Protein AF-A0A7C5GUD4-F1 (afdb_monomer_lite)

Structure (mmCIF, N/CA/C/O backbone):
data_AF-A0A7C5GUD4-F1
#
_entry.id   AF-A0A7C5GUD4-F1
#
loop_
_atom_site.group_PDB
_atom_site.id
_atom_site.type_symbol
_atom_site.label_atom_id
_atom_site.label_alt_id
_atom_site.label_comp_id
_atom_site.label_asym_id
_atom_site.label_entity_id
_atom_site.label_seq_id
_atom_site.pdbx_PDB_ins_code
_atom_site.Cartn_x
_atom_site.Cartn_y
_atom_site.Cartn_z
_atom_site.occupancy
_atom_site.B_iso_or_equiv
_atom_site.auth_seq_id
_atom_site.auth_comp_id
_atom_site.auth_asym_id
_atom_site.auth_atom_id
_atom_site.pdbx_PDB_model_num
ATOM 1 N N . MET A 1 1 ? -8.466 10.426 -4.274 1.00 48.75 1 MET A N 1
ATOM 2 C CA . MET A 1 1 ? -8.714 10.758 -2.852 1.00 48.75 1 MET A CA 1
ATOM 3 C C . MET A 1 1 ? -8.090 9.672 -2.003 1.00 48.75 1 MET A C 1
ATOM 5 O O . MET A 1 1 ? -8.234 8.513 -2.376 1.00 48.75 1 MET A O 1
ATOM 9 N N . LYS A 1 2 ? -7.387 10.026 -0.922 1.00 65.50 2 LYS A N 1
ATOM 10 C CA . LYS A 1 2 ? -6.928 9.035 0.062 1.00 65.50 2 LYS A CA 1
ATOM 11 C C . LYS A 1 2 ? -8.146 8.562 0.858 1.00 65.50 2 LYS A C 1
ATOM 13 O O . LYS A 1 2 ? -8.968 9.391 1.240 1.00 65.50 2 LYS A O 1
ATOM 18 N N . LYS A 1 3 ? -8.276 7.258 1.068 1.00 82.69 3 LYS A N 1
ATOM 19 C CA . LYS A 1 3 ? -9.312 6.671 1.921 1.00 82.69 3 LYS A CA 1
ATOM 20 C C . LYS A 1 3 ? -8.624 5.881 3.021 1.00 82.69 3 LYS A C 1
ATOM 22 O O . LYS A 1 3 ? -7.665 5.171 2.743 1.00 82.69 3 LYS A O 1
ATOM 27 N N . LEU A 1 4 ? -9.106 6.028 4.246 1.00 89.12 4 LEU A N 1
ATOM 28 C CA . LEU A 1 4 ? -8.737 5.173 5.368 1.00 89.12 4 LEU A CA 1
ATOM 29 C C . LEU A 1 4 ? -9.880 4.195 5.611 1.00 89.12 4 LEU A C 1
ATOM 31 O O . LEU A 1 4 ? -11.028 4.616 5.722 1.00 89.12 4 LEU A O 1
ATOM 35 N N . TRP A 1 5 ? -9.590 2.907 5.734 1.00 91.62 5 TRP A N 1
ATOM 36 C CA . TRP A 1 5 ? -10.605 1.919 6.087 1.00 91.62 5 TRP A CA 1
ATOM 37 C C . TRP A 1 5 ? -10.619 1.653 7.585 1.00 91.62 5 TRP A C 1
ATOM 39 O O . TRP A 1 5 ? -9.600 1.340 8.192 1.00 91.62 5 TRP A O 1
ATOM 49 N N . MET A 1 6 ? -11.796 1.755 8.186 1.00 90.00 6 MET A N 1
ATOM 50 C CA . MET A 1 6 ? -12.013 1.393 9.577 1.00 90.00 6 MET A CA 1
ATOM 51 C C . MET A 1 6 ? -12.608 -0.001 9.624 1.00 90.00 6 MET A C 1
ATOM 53 O O . MET A 1 6 ? -13.710 -0.219 9.121 1.00 90.00 6 MET A O 1
ATOM 57 N N . PHE A 1 7 ? -11.889 -0.925 10.247 1.00 91.25 7 PHE A N 1
ATOM 58 C CA . PHE A 1 7 ? -12.386 -2.252 10.572 1.00 91.25 7 PHE A CA 1
ATOM 59 C C . PHE A 1 7 ? -12.761 -2.258 12.045 1.00 91.25 7 PHE A C 1
ATOM 61 O O . PHE A 1 7 ? -11.927 -1.993 12.905 1.00 91.25 7 PHE A O 1
ATOM 68 N N . ILE A 1 8 ? -14.025 -2.527 12.336 1.00 88.44 8 ILE A N 1
ATOM 69 C CA . ILE A 1 8 ? -14.582 -2.547 13.685 1.00 88.44 8 ILE A CA 1
ATOM 70 C C . ILE A 1 8 ? -14.952 -3.976 14.013 1.00 88.44 8 ILE A C 1
ATOM 72 O O . ILE A 1 8 ? -15.745 -4.559 13.288 1.00 88.44 8 ILE A O 1
ATOM 76 N N . GLY A 1 9 ? -14.442 -4.515 15.113 1.00 88.81 9 GLY A N 1
ATOM 77 C CA . GLY A 1 9 ? -14.819 -5.837 15.602 1.00 88.81 9 GLY A CA 1
ATOM 78 C C . GLY A 1 9 ? -14.585 -5.962 17.099 1.00 88.81 9 GLY A C 1
ATOM 79 O O . GLY A 1 9 ? -13.940 -5.108 17.702 1.00 88.81 9 GLY A O 1
ATOM 80 N N . ASP A 1 10 ? -15.115 -7.013 17.709 1.00 88.88 10 ASP A N 1
ATOM 81 C CA . ASP A 1 10 ? -14.813 -7.351 19.101 1.00 88.88 10 ASP A CA 1
ATOM 82 C C . ASP A 1 10 ? -13.444 -8.048 19.239 1.00 88.88 10 ASP A C 1
ATOM 84 O O . ASP A 1 10 ? -12.741 -8.342 18.263 1.00 88.88 10 ASP A O 1
ATOM 88 N N . LYS A 1 11 ? -13.043 -8.358 20.473 1.00 88.62 11 LYS A N 1
ATOM 89 C CA . LYS A 1 11 ? -11.811 -9.109 20.737 1.00 88.62 11 LYS A CA 1
ATOM 90 C C . LYS A 1 11 ? -11.755 -10.494 20.075 1.00 88.62 11 LYS A C 1
ATOM 92 O O . LYS A 1 11 ? -10.655 -10.986 19.816 1.00 88.62 11 LYS A O 1
ATOM 97 N N . GLN A 1 12 ? -12.889 -11.155 19.825 1.00 88.19 12 GLN A N 1
ATOM 98 C CA . GLN A 1 12 ? -12.894 -12.459 19.155 1.00 88.19 12 GLN A CA 1
ATOM 99 C C . GLN A 1 12 ? -12.615 -12.327 17.662 1.00 88.19 12 GLN A C 1
ATOM 101 O O . GLN A 1 12 ? -11.861 -13.138 17.126 1.00 88.19 12 GLN A O 1
ATOM 106 N N . PHE A 1 13 ? -13.181 -11.312 17.012 1.00 88.81 13 PHE A N 1
ATOM 107 C CA . PHE A 1 13 ? -12.933 -11.005 15.610 1.00 88.81 13 PHE A CA 1
ATOM 108 C C . PHE A 1 13 ? -11.436 -10.813 15.345 1.00 88.81 13 PHE A C 1
ATOM 110 O O . PHE A 1 13 ? -10.898 -11.380 14.401 1.00 88.81 13 PHE A O 1
ATOM 117 N N . TRP A 1 14 ? -10.747 -10.091 16.231 1.00 91.38 14 TRP A N 1
ATOM 118 C CA . TRP A 1 14 ? -9.317 -9.790 16.114 1.00 91.38 14 TRP A CA 1
ATOM 119 C C . TRP A 1 14 ? -8.379 -10.882 16.650 1.00 91.38 14 TRP A C 1
ATOM 121 O O . TRP A 1 14 ? -7.169 -10.663 16.771 1.00 91.38 14 TRP A O 1
ATOM 131 N N . ARG A 1 15 ? -8.902 -12.059 17.014 1.00 90.88 15 ARG A N 1
ATOM 132 C CA . ARG A 1 15 ? -8.082 -13.154 17.542 1.00 90.88 15 ARG A CA 1
ATOM 133 C C . ARG A 1 15 ? -7.098 -13.645 16.475 1.00 90.88 15 ARG A C 1
ATOM 135 O O . ARG A 1 15 ? -7.501 -14.001 15.375 1.00 90.88 15 ARG A O 1
ATOM 142 N N . GLY A 1 16 ? -5.820 -13.739 16.843 1.00 88.94 16 GLY A N 1
ATOM 143 C CA . GLY A 1 16 ? -4.753 -14.200 15.947 1.00 88.94 16 GLY A CA 1
ATOM 144 C C . GLY A 1 16 ? -4.155 -13.102 15.064 1.00 88.94 16 GLY A C 1
ATOM 145 O O . GLY A 1 16 ? -3.301 -13.403 14.237 1.00 88.94 16 GLY A O 1
ATOM 146 N N . LEU A 1 17 ? -4.569 -11.841 15.236 1.00 91.75 17 LEU A N 1
ATOM 147 C CA . LEU A 1 17 ? -3.884 -10.714 14.612 1.00 91.75 17 LEU A CA 1
ATOM 148 C C . LEU A 1 17 ? -2.485 -10.556 15.217 1.00 91.75 17 LEU A C 1
ATOM 150 O O . LEU A 1 17 ? -2.334 -10.397 16.429 1.00 91.75 17 LEU A O 1
ATOM 154 N N . GLU A 1 18 ? -1.475 -10.554 14.354 1.00 90.88 18 GLU A N 1
ATOM 155 C CA . GLU A 1 18 ? -0.073 -10.371 14.715 1.00 90.88 18 GLU A CA 1
ATOM 156 C C . GLU A 1 18 ? 0.555 -9.293 13.828 1.00 90.88 18 GLU A C 1
ATOM 158 O O . GLU A 1 18 ? 0.218 -9.154 12.651 1.00 90.88 18 GLU A O 1
ATOM 163 N N . LYS A 1 19 ? 1.473 -8.515 14.406 1.00 91.06 19 LYS A N 1
ATOM 164 C CA . LYS A 1 19 ? 2.225 -7.499 13.668 1.00 91.06 19 LYS A CA 1
ATOM 165 C C . LYS A 1 19 ? 3.095 -8.166 12.597 1.00 91.06 19 LYS A C 1
ATOM 167 O O . LYS A 1 19 ? 3.715 -9.194 12.855 1.00 91.06 19 LYS A O 1
ATOM 172 N N . ASP A 1 20 ? 3.152 -7.542 11.423 1.00 89.44 20 ASP A N 1
ATOM 173 C CA . ASP A 1 20 ? 3.931 -7.970 10.260 1.00 89.44 20 ASP A CA 1
ATOM 174 C C . ASP A 1 20 ? 3.567 -9.370 9.726 1.00 89.44 20 ASP A C 1
ATOM 176 O O . ASP A 1 20 ? 4.379 -10.033 9.077 1.00 89.44 20 ASP A O 1
ATOM 180 N N . LYS A 1 21 ? 2.329 -9.824 9.963 1.00 92.12 21 LYS A N 1
ATOM 181 C CA . LYS A 1 21 ? 1.788 -11.071 9.409 1.00 92.12 21 LYS A CA 1
ATOM 182 C C . LYS A 1 21 ? 0.447 -10.847 8.730 1.00 92.12 21 LYS A C 1
ATOM 184 O O . LYS A 1 21 ? -0.358 -10.041 9.181 1.00 92.12 21 LYS A O 1
ATOM 189 N N . TYR A 1 22 ? 0.187 -11.612 7.674 1.00 92.88 22 TYR A N 1
ATOM 190 C CA . TYR A 1 22 ? -1.114 -11.607 7.016 1.00 92.88 22 TYR A CA 1
ATOM 191 C C . TYR A 1 22 ? -2.212 -12.026 7.993 1.00 92.88 22 TYR A C 1
ATOM 193 O O . TYR A 1 22 ? -2.120 -13.058 8.660 1.00 92.88 22 TYR A O 1
ATOM 201 N N . PHE A 1 23 ? -3.264 -11.222 8.048 1.00 95.00 23 PHE A N 1
ATOM 202 C CA . PHE A 1 23 ? -4.457 -11.480 8.826 1.00 95.00 23 PHE A CA 1
ATOM 203 C C . PHE A 1 23 ? -5.654 -11.570 7.885 1.00 95.00 23 PHE A C 1
ATOM 205 O O . PHE A 1 23 ? -6.087 -10.575 7.300 1.00 95.00 23 PHE A O 1
ATOM 212 N N . LYS A 1 24 ? -6.198 -12.777 7.738 1.00 94.38 24 LYS A N 1
ATOM 213 C CA . LYS A 1 24 ? -7.395 -13.016 6.935 1.00 94.38 24 LYS A CA 1
ATOM 214 C C . LYS A 1 24 ? -8.641 -12.720 7.758 1.00 94.38 24 LYS A C 1
ATOM 216 O O . LYS A 1 24 ? -8.865 -13.339 8.797 1.00 94.38 24 LYS A O 1
ATOM 221 N N . ILE A 1 25 ? -9.481 -11.814 7.265 1.00 91.06 25 ILE A N 1
ATOM 222 C CA . ILE A 1 25 ? -10.769 -11.531 7.898 1.00 91.06 25 ILE A CA 1
ATOM 223 C C . ILE A 1 25 ? -11.681 -12.749 7.751 1.00 91.06 25 ILE A C 1
ATOM 225 O O . ILE A 1 25 ? -11.800 -13.316 6.663 1.00 91.06 25 ILE A O 1
ATOM 229 N N . LYS A 1 26 ? -12.355 -13.150 8.834 1.00 88.81 26 LYS A N 1
ATOM 230 C CA . LYS A 1 26 ? -13.299 -14.271 8.788 1.00 88.81 26 LYS A CA 1
ATOM 231 C C . LYS A 1 26 ? -14.363 -14.027 7.697 1.00 88.81 26 LYS A C 1
ATOM 233 O O . LYS A 1 26 ? -14.987 -12.965 7.726 1.00 88.81 26 LYS A O 1
ATOM 238 N N . PRO A 1 27 ? -14.582 -14.977 6.768 1.00 89.50 27 PRO A N 1
ATOM 239 C CA . PRO A 1 27 ? -15.574 -14.816 5.712 1.00 89.50 27 PRO A CA 1
ATOM 240 C C . PRO A 1 27 ? -16.987 -14.574 6.253 1.00 89.50 27 PRO A C 1
ATOM 242 O O . PRO A 1 27 ? -17.346 -15.083 7.319 1.00 89.50 27 PRO A O 1
ATOM 245 N N . SER A 1 28 ? -17.782 -13.800 5.513 1.00 84.94 28 SER A N 1
ATOM 246 C CA . SER A 1 28 ? -19.187 -13.539 5.834 1.00 84.94 28 SER A CA 1
ATOM 247 C C . SER A 1 28 ? -20.037 -13.398 4.571 1.00 84.94 28 SER A C 1
ATOM 249 O O . SER A 1 28 ? -19.599 -12.817 3.575 1.00 84.94 28 SER A O 1
ATOM 251 N N . TRP A 1 29 ? -21.269 -13.904 4.635 1.00 84.50 29 TRP A N 1
ATOM 252 C CA . TRP A 1 29 ? -22.313 -13.712 3.622 1.00 84.50 29 TRP A CA 1
ATOM 253 C C . TRP A 1 29 ? -23.232 -12.522 3.921 1.00 84.50 29 TRP A C 1
ATOM 255 O O . TRP A 1 29 ? -24.233 -12.350 3.235 1.00 84.50 29 TRP A O 1
ATOM 265 N N . ASP A 1 30 ? -22.918 -11.709 4.935 1.00 81.62 30 ASP A N 1
ATOM 266 C CA . ASP A 1 30 ? -23.656 -10.469 5.195 1.00 81.62 30 ASP A CA 1
ATOM 267 C C . ASP A 1 30 ? -23.675 -9.613 3.910 1.00 81.62 30 ASP A C 1
ATOM 269 O O . ASP A 1 30 ? -22.632 -9.265 3.353 1.00 81.62 30 ASP A O 1
ATOM 273 N N . GLU A 1 31 ? -24.866 -9.314 3.396 1.00 71.56 31 GLU A N 1
ATOM 274 C CA . GLU A 1 31 ? -25.030 -8.568 2.146 1.00 71.56 31 GLU A CA 1
ATOM 275 C C . GLU A 1 31 ? -24.451 -7.150 2.260 1.00 71.56 31 GLU A C 1
ATOM 277 O O . GLU A 1 31 ? -23.856 -6.648 1.302 1.00 71.56 31 GLU A O 1
ATOM 282 N N . ASP A 1 32 ? -24.506 -6.541 3.454 1.00 72.81 32 ASP A N 1
ATOM 283 C CA . ASP A 1 32 ? -23.856 -5.256 3.719 1.00 72.81 32 ASP A CA 1
ATOM 284 C C . ASP A 1 32 ? -22.334 -5.384 3.620 1.00 72.81 32 ASP A C 1
ATOM 286 O O . ASP A 1 32 ? -21.655 -4.443 3.206 1.00 72.81 32 ASP A O 1
ATOM 290 N N . TRP A 1 33 ? -21.780 -6.534 4.014 1.00 72.44 33 TRP A N 1
ATOM 291 C CA . TRP A 1 33 ? -20.348 -6.809 3.933 1.00 72.44 33 TRP A CA 1
ATOM 292 C C . TRP A 1 33 ? -19.899 -6.915 2.478 1.00 72.44 33 TRP A C 1
ATOM 294 O O . TRP A 1 33 ? -18.993 -6.189 2.068 1.00 72.44 33 TRP A O 1
ATOM 304 N N . GLY A 1 34 ? -20.599 -7.714 1.670 1.00 71.31 34 GLY A N 1
ATOM 305 C CA . GLY A 1 34 ? -20.343 -7.812 0.232 1.00 71.31 34 GLY A CA 1
ATOM 306 C C . GLY A 1 34 ? -20.473 -6.461 -0.483 1.00 71.31 34 GLY A C 1
ATOM 307 O O . GLY A 1 34 ? -19.565 -6.058 -1.205 1.00 71.31 34 GLY A O 1
ATOM 308 N N . ALA A 1 35 ? -21.550 -5.708 -0.232 1.00 72.06 35 ALA A N 1
ATOM 309 C CA . ALA A 1 35 ? -21.820 -4.430 -0.900 1.00 72.06 35 ALA A CA 1
ATOM 310 C C . ALA A 1 35 ? -20.873 -3.284 -0.487 1.00 72.06 35 ALA A C 1
ATOM 312 O O . ALA A 1 35 ? -20.610 -2.368 -1.275 1.00 72.06 35 ALA A O 1
ATOM 313 N N . LYS A 1 36 ? -20.363 -3.291 0.753 1.00 71.12 36 LYS A N 1
ATOM 314 C CA . LYS A 1 36 ? -19.383 -2.295 1.225 1.00 71.12 36 LYS A CA 1
ATOM 315 C C . LYS A 1 36 ? -17.981 -2.568 0.700 1.00 71.12 36 LYS A C 1
ATOM 317 O O . LYS A 1 36 ? -17.233 -1.615 0.478 1.00 71.12 36 LYS A O 1
ATOM 322 N N . LEU A 1 37 ? -17.647 -3.840 0.513 1.00 71.12 37 LEU A N 1
ATOM 323 C CA . LEU A 1 37 ? -16.345 -4.273 0.036 1.00 71.12 37 LEU A CA 1
ATOM 324 C C . LEU A 1 37 ? -16.220 -4.219 -1.489 1.00 71.12 37 LEU A C 1
ATOM 326 O O . LEU A 1 37 ? -15.230 -3.693 -2.003 1.00 71.12 37 LEU A O 1
ATOM 330 N N . ALA A 1 38 ? -17.221 -4.728 -2.208 1.00 65.44 38 ALA A N 1
ATOM 331 C CA . ALA A 1 38 ? -17.166 -4.894 -3.654 1.00 65.44 38 ALA A CA 1
ATOM 332 C C . ALA A 1 38 ? -16.902 -3.559 -4.376 1.00 65.44 38 ALA A C 1
ATOM 334 O O . ALA A 1 38 ? -17.696 -2.617 -4.314 1.00 65.44 38 ALA A O 1
ATOM 335 N N . GLY A 1 39 ? -15.754 -3.482 -5.057 1.00 64.94 39 GLY A N 1
ATOM 336 C CA . GLY A 1 39 ? -15.367 -2.369 -5.930 1.00 64.94 39 GLY A CA 1
ATOM 337 C C . GLY A 1 39 ? -14.973 -1.063 -5.232 1.00 64.94 39 GLY A C 1
ATOM 338 O O . GLY A 1 39 ? -14.784 -0.057 -5.914 1.00 64.94 39 GLY A O 1
ATOM 339 N N . LYS A 1 40 ? -14.871 -1.035 -3.894 1.00 77.69 40 LYS A N 1
ATOM 340 C CA . LYS A 1 40 ? -14.537 0.195 -3.149 1.00 77.69 40 LYS A CA 1
ATOM 341 C C . LYS A 1 40 ? -13.199 0.143 -2.430 1.00 77.69 40 LYS A C 1
ATOM 343 O O . LYS A 1 40 ? -12.564 1.194 -2.347 1.00 77.69 40 LYS A O 1
ATOM 348 N N . ILE A 1 41 ? -12.817 -1.022 -1.908 1.00 86.88 41 ILE A N 1
ATOM 349 C CA . ILE A 1 41 ? -11.541 -1.224 -1.214 1.00 86.88 41 ILE A CA 1
ATOM 350 C C . ILE A 1 41 ? -10.448 -1.515 -2.240 1.00 86.88 41 ILE A C 1
ATOM 352 O O . ILE A 1 41 ? -10.589 -2.455 -3.019 1.00 86.88 41 ILE A O 1
ATOM 356 N N . GLY A 1 42 ? -9.372 -0.728 -2.221 1.00 86.25 42 GLY A N 1
ATOM 357 C CA . GLY A 1 42 ? -8.183 -0.971 -3.030 1.00 86.25 42 GLY A CA 1
ATOM 358 C C . GLY A 1 42 ? -7.134 -1.810 -2.302 1.00 86.25 42 GLY A C 1
ATOM 359 O O . GLY A 1 42 ? -6.998 -1.744 -1.076 1.00 86.25 42 GLY A O 1
ATOM 360 N N . ILE A 1 43 ? -6.345 -2.563 -3.073 1.00 90.12 43 ILE A N 1
ATOM 361 C CA . ILE A 1 43 ? -5.087 -3.131 -2.577 1.00 90.12 43 ILE A CA 1
ATOM 362 C C . ILE A 1 43 ? -4.192 -1.975 -2.118 1.00 90.12 43 ILE A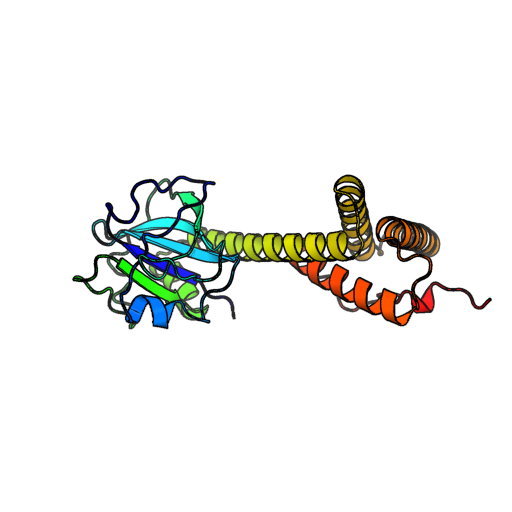 C 1
ATOM 364 O O . ILE A 1 43 ? -4.106 -0.936 -2.772 1.00 90.12 43 ILE A O 1
ATOM 368 N N . TYR A 1 44 ? -3.533 -2.172 -0.982 1.00 92.12 44 TYR A N 1
ATOM 369 C CA . TYR A 1 44 ? -2.645 -1.231 -0.311 1.00 92.12 44 TYR A CA 1
ATOM 370 C C . TYR A 1 44 ? -3.308 0.015 0.275 1.00 92.12 44 TYR A C 1
ATOM 372 O O . TYR A 1 44 ? -2.606 0.900 0.776 1.00 92.12 44 TYR A O 1
ATOM 380 N N . ASP A 1 45 ? -4.642 0.075 0.292 1.00 91.94 45 ASP A N 1
ATOM 381 C CA . ASP A 1 45 ? -5.330 1.104 1.057 1.00 91.94 45 ASP A CA 1
ATOM 382 C C . ASP A 1 45 ? -4.988 0.957 2.556 1.00 91.94 45 ASP A C 1
ATOM 384 O O . ASP A 1 45 ? -4.954 -0.162 3.089 1.00 91.94 45 ASP A O 1
ATOM 388 N N . PRO A 1 46 ? -4.742 2.073 3.264 1.00 94.25 46 PRO A N 1
ATOM 389 C CA . PRO A 1 46 ? -4.477 2.050 4.692 1.00 94.25 46 PRO A CA 1
ATOM 390 C C . PRO A 1 46 ? -5.737 1.678 5.477 1.00 94.25 46 PRO A C 1
ATOM 392 O O . PRO A 1 46 ? -6.858 2.054 5.115 1.00 94.25 46 PRO A O 1
ATOM 395 N N . PHE A 1 47 ? -5.546 0.999 6.606 1.00 94.62 47 PHE A N 1
ATOM 396 C CA . PHE A 1 47 ? -6.625 0.675 7.529 1.00 94.62 47 PHE A CA 1
ATOM 397 C C . PHE A 1 47 ? -6.252 0.915 8.992 1.00 94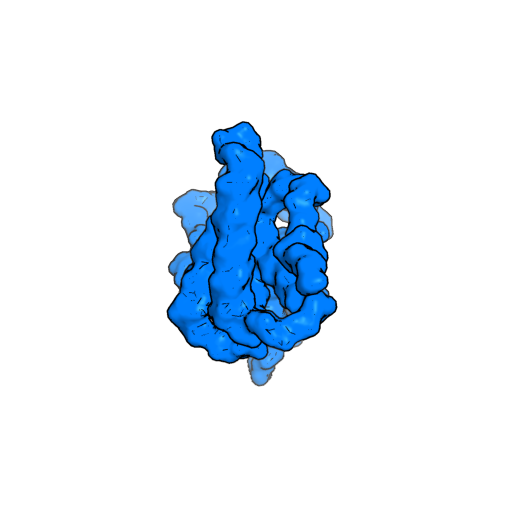.62 47 PHE A C 1
ATOM 399 O O . PHE A 1 47 ? -5.083 0.807 9.369 1.00 94.62 47 PHE A O 1
ATOM 406 N N . PHE A 1 48 ? -7.269 1.155 9.823 1.00 93.75 48 PHE A N 1
ATOM 407 C CA . PHE A 1 48 ? -7.196 1.044 11.279 1.00 93.75 48 PHE A CA 1
ATOM 408 C C . PHE A 1 48 ? -8.139 -0.042 11.795 1.00 93.75 48 PHE A C 1
ATOM 410 O O . PHE A 1 48 ? -9.281 -0.175 11.347 1.00 93.75 48 PHE A O 1
ATOM 417 N N . GLY A 1 49 ? -7.641 -0.811 12.761 1.00 93.56 49 GLY A N 1
ATOM 418 C CA . GLY A 1 49 ? -8.417 -1.777 13.519 1.00 93.56 49 GLY A CA 1
ATOM 419 C C . GLY A 1 49 ? -8.938 -1.160 14.810 1.00 93.56 49 GLY A C 1
ATOM 420 O O . GLY A 1 49 ? -8.186 -0.595 15.613 1.00 93.56 49 GLY A O 1
ATOM 421 N N . TYR A 1 50 ? -10.238 -1.307 15.011 1.00 90.81 50 TYR A N 1
ATOM 422 C CA . TYR A 1 50 ? -10.984 -0.793 16.142 1.00 90.81 50 TYR A CA 1
ATOM 423 C C . TYR A 1 50 ? -11.630 -1.936 16.924 1.00 90.81 50 TYR A C 1
ATOM 425 O O . TYR A 1 50 ? -12.263 -2.825 16.341 1.00 90.81 50 TYR A O 1
ATOM 433 N N . ARG A 1 51 ? -11.474 -1.896 18.248 1.00 89.50 51 ARG A N 1
ATOM 434 C CA . ARG A 1 51 ? -12.153 -2.792 19.184 1.00 89.50 51 ARG A CA 1
ATOM 435 C C . ARG A 1 51 ? -13.363 -2.101 19.776 1.00 89.50 51 ARG A C 1
ATOM 437 O O . ARG A 1 51 ? -13.209 -1.104 20.479 1.00 89.50 51 ARG A O 1
ATOM 444 N N . VAL A 1 52 ? -14.549 -2.628 19.481 1.00 85.75 52 VAL A N 1
ATOM 445 C CA . VAL A 1 52 ? -15.822 -2.025 19.910 1.00 85.75 52 VAL A CA 1
ATOM 446 C C . VAL A 1 52 ? -16.091 -2.215 21.403 1.00 85.75 52 VAL A C 1
ATOM 448 O O . VAL A 1 52 ? -16.565 -1.296 22.062 1.00 85.75 52 VAL A O 1
ATOM 451 N N . ASP A 1 53 ? -15.721 -3.371 21.950 1.00 85.62 53 ASP A N 1
ATOM 452 C CA . ASP A 1 53 ? -15.868 -3.733 23.363 1.00 85.62 53 ASP A CA 1
ATOM 453 C C . ASP A 1 53 ? -14.989 -2.875 24.283 1.00 85.62 53 ASP A C 1
ATOM 455 O O . ASP A 1 53 ? -15.412 -2.470 25.364 1.00 85.62 53 ASP A O 1
ATOM 459 N N . GLU A 1 54 ? -13.778 -2.557 23.833 1.00 87.19 54 GLU A N 1
ATOM 460 C CA . GLU A 1 54 ? -12.818 -1.725 24.569 1.00 87.19 54 GLU A CA 1
ATOM 461 C C . GLU A 1 54 ? -12.903 -0.233 24.169 1.00 87.19 54 GLU A C 1
ATOM 463 O O . GLU A 1 54 ? -12.364 0.637 24.851 1.00 87.19 54 GLU A O 1
ATOM 468 N N . GLN A 1 55 ? -13.610 0.078 23.081 1.00 85.12 55 GLN A N 1
ATOM 469 C CA . GLN A 1 55 ? -13.702 1.391 22.436 1.00 85.12 55 GLN A CA 1
ATOM 470 C C . GLN A 1 55 ? -12.350 2.034 22.080 1.00 85.12 55 GLN A C 1
ATOM 472 O O . GLN A 1 55 ? -12.146 3.246 22.246 1.00 85.12 55 GLN A O 1
ATOM 477 N N . ILE A 1 56 ? -11.427 1.239 21.538 1.00 87.62 56 ILE A N 1
ATOM 478 C CA . ILE A 1 56 ? -10.050 1.658 21.236 1.00 87.62 56 ILE A CA 1
ATOM 479 C C . ILE A 1 56 ? -9.651 1.404 19.783 1.00 87.62 56 ILE A C 1
ATOM 481 O O . ILE A 1 56 ? -9.998 0.379 19.195 1.00 87.62 56 ILE A O 1
ATOM 485 N N . LEU A 1 57 ? -8.830 2.294 19.223 1.00 89.38 57 LEU A N 1
ATOM 486 C CA . LEU A 1 57 ? -7.976 1.940 18.088 1.00 89.38 57 LEU A CA 1
ATOM 487 C C . LEU A 1 57 ? -6.765 1.196 18.631 1.00 89.38 57 LEU A C 1
ATOM 489 O O . LEU A 1 57 ? -6.107 1.684 19.550 1.00 89.38 57 LEU A O 1
ATOM 493 N N . PHE A 1 58 ? -6.469 0.026 18.076 1.00 90.81 58 PHE A N 1
ATOM 494 C CA . PHE A 1 58 ? -5.411 -0.835 18.615 1.00 90.81 58 PHE A CA 1
ATOM 495 C C . PHE A 1 58 ? -4.384 -1.270 17.569 1.00 90.81 58 PHE A C 1
ATOM 497 O O . PHE A 1 58 ? -3.276 -1.648 17.943 1.00 90.81 58 PHE A O 1
ATOM 504 N N . CYS A 1 59 ? -4.710 -1.212 16.278 1.00 93.62 59 CYS A N 1
ATOM 505 C CA . CYS A 1 59 ? -3.756 -1.529 15.222 1.00 93.62 59 CYS A CA 1
ATOM 506 C C . CYS A 1 59 ? -3.992 -0.706 13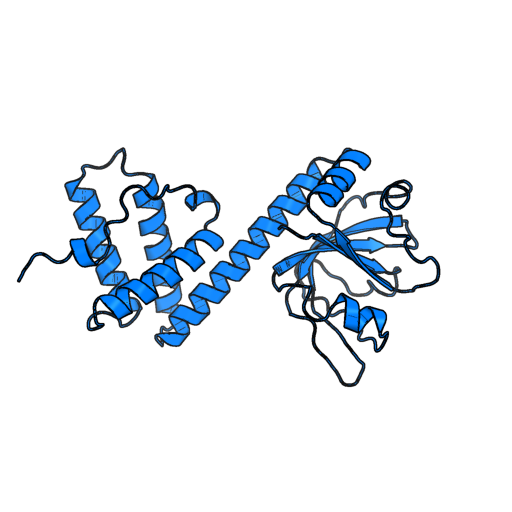.958 1.00 93.62 59 CYS A C 1
ATOM 508 O O . CYS A 1 59 ? -5.050 -0.100 13.765 1.00 93.62 59 CYS A O 1
ATOM 510 N N . SER A 1 60 ? -2.990 -0.725 13.091 1.00 94.81 60 SER A N 1
ATOM 511 C CA . SER A 1 60 ? -3.010 -0.098 11.780 1.00 94.81 60 SER A CA 1
ATOM 512 C C . SER A 1 60 ? -2.225 -0.935 10.775 1.00 94.81 60 SER A C 1
ATOM 514 O O . SER A 1 60 ? -1.363 -1.745 11.138 1.00 94.81 60 SER A O 1
ATOM 516 N N . GLY A 1 61 ? -2.513 -0.754 9.493 1.00 96.25 61 GLY A N 1
ATOM 517 C CA . GLY A 1 61 ? -1.817 -1.474 8.439 1.00 96.25 61 GLY A CA 1
ATOM 518 C C . GLY A 1 61 ? -2.306 -1.112 7.050 1.00 96.25 61 GLY A C 1
ATOM 519 O O . GLY A 1 61 ? -2.880 -0.044 6.840 1.00 96.25 61 GLY A O 1
ATOM 520 N N . ILE A 1 62 ? -2.070 -2.021 6.110 1.00 95.50 62 ILE A N 1
ATOM 521 C CA . ILE A 1 62 ? -2.521 -1.911 4.721 1.00 95.50 62 ILE A CA 1
ATOM 522 C C . ILE A 1 62 ? -3.313 -3.155 4.316 1.00 95.50 62 ILE A C 1
ATOM 524 O O . ILE A 1 62 ? -3.145 -4.232 4.890 1.00 95.50 62 ILE A O 1
ATOM 528 N N . ILE A 1 63 ? -4.198 -3.000 3.342 1.00 94.44 63 ILE A N 1
ATOM 529 C CA . ILE A 1 63 ? -4.974 -4.099 2.762 1.00 94.44 63 ILE A CA 1
ATOM 530 C C . ILE A 1 63 ? -4.121 -4.796 1.697 1.00 94.44 63 ILE A C 1
ATOM 532 O O . ILE A 1 63 ? -3.458 -4.126 0.916 1.00 94.44 63 ILE A O 1
ATOM 536 N N . MET A 1 64 ? -4.110 -6.127 1.662 1.00 93.69 64 MET A N 1
ATOM 537 C CA . MET A 1 64 ? -3.219 -6.894 0.772 1.00 93.69 64 MET A CA 1
ATOM 538 C C . MET A 1 64 ? -3.923 -7.532 -0.414 1.00 93.69 64 MET A C 1
ATOM 540 O O . MET A 1 64 ? -3.275 -7.863 -1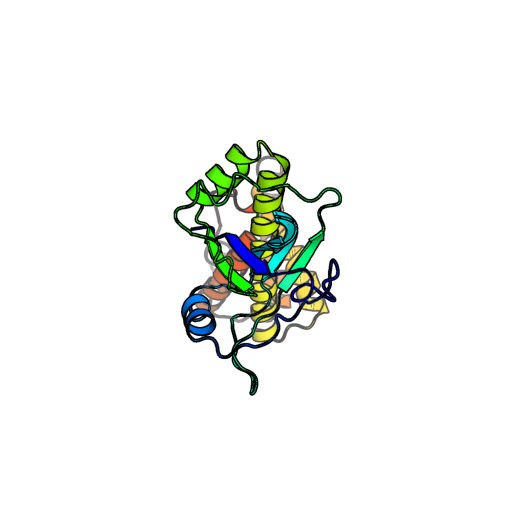.401 1.00 93.69 64 MET A O 1
ATOM 544 N N . THR A 1 65 ? -5.236 -7.708 -0.329 1.00 91.31 65 THR A N 1
ATOM 545 C CA . THR A 1 65 ? -6.031 -8.292 -1.407 1.00 91.31 65 THR A CA 1
ATOM 546 C C . THR A 1 65 ? -7.238 -7.419 -1.679 1.00 91.31 65 THR A C 1
ATOM 548 O O . THR A 1 65 ? -7.809 -6.826 -0.759 1.00 91.31 65 THR A O 1
ATOM 551 N N . GLU A 1 66 ? -7.695 -7.407 -2.927 1.00 88.88 66 GLU A N 1
ATOM 552 C CA . GLU A 1 66 ? -9.073 -7.006 -3.192 1.00 88.88 66 GLU A CA 1
ATOM 553 C C . GLU A 1 66 ? -10.024 -7.960 -2.454 1.00 88.88 66 GLU A C 1
ATOM 555 O O . GLU A 1 66 ? -9.662 -9.109 -2.173 1.00 88.88 66 GLU A O 1
ATOM 560 N N . PRO A 1 67 ? -11.238 -7.513 -2.110 1.00 89.56 67 PRO A N 1
ATOM 561 C CA . PRO A 1 67 ? -12.267 -8.406 -1.608 1.00 89.56 67 PRO A CA 1
ATOM 562 C C . PRO A 1 67 ? -12.538 -9.562 -2.569 1.00 89.56 67 PRO A C 1
ATOM 564 O O . PRO A 1 67 ? -12.765 -9.347 -3.758 1.00 89.56 67 PRO A O 1
ATOM 567 N N . TYR A 1 68 ? -12.566 -10.783 -2.043 1.00 89.44 68 TYR A N 1
ATOM 568 C CA . TYR A 1 68 ? -12.792 -11.994 -2.828 1.00 89.44 68 TYR A CA 1
ATOM 569 C C . TYR A 1 68 ? -13.788 -12.939 -2.149 1.00 89.44 68 TYR A C 1
ATOM 571 O O . TYR A 1 68 ? -14.013 -12.880 -0.938 1.00 89.44 68 TYR A O 1
ATOM 579 N N . ILE A 1 69 ? -14.410 -13.811 -2.946 1.00 89.88 69 ILE A N 1
ATOM 580 C CA . ILE A 1 69 ? -15.418 -14.776 -2.487 1.00 89.88 69 ILE A CA 1
ATOM 581 C C . ILE A 1 69 ? -14.751 -16.119 -2.172 1.00 89.88 69 ILE A C 1
ATOM 583 O O . ILE A 1 69 ? -13.926 -16.620 -2.932 1.00 89.88 69 ILE A O 1
ATOM 587 N N . THR A 1 70 ? -15.158 -16.728 -1.062 1.00 90.81 70 THR A N 1
ATOM 588 C CA . THR A 1 70 ? -14.878 -18.123 -0.691 1.00 90.81 70 THR A CA 1
ATOM 589 C C . THR A 1 70 ? -16.198 -18.888 -0.545 1.00 90.81 70 THR A C 1
ATOM 591 O O . THR A 1 70 ? -17.252 -18.249 -0.503 1.00 90.81 70 THR A O 1
ATOM 594 N N . PRO A 1 71 ? -16.193 -20.228 -0.409 1.00 93.44 71 PRO A N 1
ATOM 595 C CA . PRO A 1 71 ? -17.416 -20.976 -0.097 1.00 93.44 71 PRO A CA 1
ATOM 596 C C . PRO A 1 71 ? -18.145 -20.483 1.169 1.00 93.44 71 PRO A C 1
ATOM 598 O O . PRO A 1 71 ? -19.366 -20.584 1.257 1.00 93.44 71 PRO A O 1
ATOM 601 N N . ASP A 1 72 ? -17.409 -19.890 2.114 1.00 91.69 72 ASP A N 1
ATOM 602 C CA . ASP A 1 72 ? -17.933 -19.373 3.383 1.00 91.69 72 ASP A CA 1
ATOM 603 C C . ASP A 1 72 ? -18.323 -17.881 3.328 1.00 91.69 72 ASP A C 1
ATOM 605 O O . ASP A 1 72 ? -18.786 -17.324 4.325 1.00 91.69 72 ASP A O 1
ATOM 609 N N . GLY A 1 73 ? -18.135 -17.222 2.178 1.00 90.31 73 GLY A N 1
ATOM 610 C CA . GLY A 1 73 ? -18.517 -15.829 1.941 1.00 90.31 73 GLY A CA 1
ATOM 611 C C . GLY A 1 73 ? -17.373 -14.915 1.521 1.00 90.31 73 GLY A C 1
ATOM 612 O O . GLY A 1 73 ? -16.276 -15.365 1.175 1.00 90.31 73 GLY A O 1
ATOM 613 N N . TRP A 1 74 ? -17.646 -13.610 1.540 1.00 89.19 74 TRP A N 1
ATOM 614 C CA . TRP A 1 74 ? -16.686 -12.564 1.189 1.00 89.19 74 TRP A CA 1
ATOM 615 C C . TRP A 1 74 ? -15.623 -12.405 2.273 1.00 89.19 74 TRP A C 1
ATOM 617 O O . TRP A 1 74 ? -15.926 -12.410 3.468 1.00 89.19 74 TRP A O 1
ATOM 627 N N . THR A 1 75 ? -14.378 -12.213 1.858 1.00 90.88 75 THR A N 1
ATOM 628 C CA . THR A 1 75 ? -13.220 -12.014 2.734 1.00 90.88 75 THR A CA 1
ATOM 629 C C . THR A 1 75 ? -12.186 -11.120 2.046 1.00 90.88 75 THR A C 1
ATOM 631 O O . THR A 1 75 ? -12.324 -10.768 0.875 1.00 90.88 75 THR A O 1
ATOM 634 N N . LEU A 1 76 ? -11.169 -10.724 2.802 1.00 93.50 76 LEU A N 1
ATOM 635 C CA . LEU A 1 76 ? -9.971 -10.043 2.333 1.00 93.50 76 LEU A CA 1
ATOM 636 C C . LEU A 1 76 ? -8.845 -10.270 3.342 1.00 93.50 76 LEU A C 1
ATOM 638 O O . LEU A 1 76 ? -9.077 -10.733 4.468 1.00 93.50 76 LEU A O 1
ATOM 642 N N . GLU A 1 77 ? -7.635 -9.899 2.951 1.00 95.00 77 GLU A N 1
ATOM 643 C CA . GLU A 1 77 ? -6.449 -10.022 3.787 1.00 95.00 77 GLU A CA 1
ATOM 644 C C . GLU A 1 77 ? -5.878 -8.653 4.147 1.00 95.00 77 GLU A C 1
ATOM 646 O O . GLU A 1 77 ? -5.772 -7.744 3.321 1.00 95.00 77 GLU A O 1
ATOM 651 N N . LEU A 1 78 ? -5.513 -8.521 5.418 1.00 95.81 78 LEU A N 1
ATOM 652 C CA . LEU A 1 78 ? -4.894 -7.347 6.009 1.00 95.81 78 LEU A CA 1
ATOM 653 C C . LEU A 1 78 ? -3.433 -7.645 6.333 1.00 95.81 78 LEU A C 1
ATOM 655 O O . LEU A 1 78 ? -3.091 -8.763 6.713 1.00 95.81 78 LEU A O 1
ATOM 659 N N . PHE A 1 79 ? -2.588 -6.625 6.274 1.00 95.69 79 PHE A N 1
ATOM 660 C CA . PHE A 1 79 ? -1.226 -6.671 6.788 1.00 95.69 79 PHE A CA 1
ATOM 661 C C . PHE A 1 79 ? -1.057 -5.607 7.878 1.00 95.69 79 PHE A C 1
ATOM 663 O O . PHE A 1 79 ? -0.838 -4.430 7.567 1.00 95.69 79 PHE A O 1
ATOM 670 N N . PRO A 1 80 ? -1.194 -5.981 9.164 1.00 94.44 80 PRO A N 1
ATOM 671 C CA . PRO A 1 80 ? -0.989 -5.079 10.286 1.00 94.44 80 PRO A CA 1
ATOM 672 C C . PRO A 1 80 ? 0.486 -4.681 10.370 1.00 94.44 80 PRO A C 1
ATOM 674 O O . PRO A 1 80 ? 1.361 -5.525 10.560 1.00 94.44 80 PRO A O 1
ATOM 677 N N . LYS A 1 81 ? 0.768 -3.385 10.256 1.00 92.81 81 LYS A N 1
ATOM 678 C CA . LYS A 1 81 ? 2.121 -2.823 10.383 1.00 92.81 81 LYS A CA 1
ATOM 679 C C . LYS A 1 81 ? 2.404 -2.307 11.779 1.00 92.81 81 LYS A C 1
ATOM 681 O O . LYS A 1 81 ? 3.548 -2.345 12.229 1.00 92.81 81 LYS A O 1
ATOM 686 N N . ASN A 1 82 ? 1.372 -1.848 12.477 1.00 88.44 82 ASN A N 1
ATOM 687 C CA . ASN A 1 82 ? 1.514 -1.343 13.826 1.00 88.44 82 ASN A CA 1
ATOM 688 C C . ASN A 1 82 ? 0.463 -1.958 14.746 1.00 88.44 82 ASN A C 1
ATOM 690 O O . ASN A 1 82 ? -0.696 -2.140 14.376 1.00 88.44 82 ASN A O 1
ATOM 694 N N . SER A 1 83 ? 0.888 -2.249 15.970 1.00 85.62 83 SER A N 1
ATOM 695 C CA . SER A 1 83 ? 0.001 -2.510 17.096 1.00 85.62 83 SER A CA 1
ATOM 696 C C . SER A 1 83 ? 0.308 -1.421 18.105 1.00 85.62 83 SER A C 1
ATOM 698 O O . SER A 1 83 ? 1.436 -1.338 18.589 1.00 85.62 83 SER A O 1
ATOM 700 N N . PHE A 1 84 ? -0.661 -0.557 18.385 1.00 82.81 84 PHE A N 1
ATOM 701 C CA . PHE A 1 84 ? -0.434 0.593 19.245 1.00 82.81 84 PHE A CA 1
ATOM 702 C C . PHE A 1 84 ? -0.108 0.114 20.662 1.00 82.81 84 PHE A C 1
ATOM 704 O O . PHE A 1 84 ? -0.948 -0.491 21.325 1.00 82.81 84 PHE A O 1
ATOM 711 N N . GLU A 1 85 ? 1.111 0.395 21.133 1.00 74.50 85 GLU A N 1
ATOM 712 C CA . GLU A 1 85 ? 1.552 0.046 22.494 1.00 74.50 85 GLU A CA 1
ATOM 713 C C . GLU A 1 85 ? 0.615 0.617 23.565 1.00 74.50 85 GLU A C 1
ATOM 715 O O . GLU A 1 85 ? 0.384 0.005 24.606 1.00 74.50 85 GLU A O 1
ATOM 720 N N . LYS A 1 86 ? 0.055 1.799 23.286 1.00 79.75 86 LYS A N 1
ATOM 721 C CA . LYS A 1 86 ? -1.034 2.411 24.041 1.00 79.75 86 LYS A CA 1
ATOM 722 C C . LYS A 1 86 ? -2.216 2.580 23.094 1.00 79.75 86 LYS A C 1
ATOM 724 O O . LYS A 1 86 ? -2.172 3.486 22.260 1.00 79.75 86 LYS A O 1
ATOM 729 N N . PRO A 1 87 ? -3.236 1.717 23.186 1.00 80.75 87 PRO A N 1
ATOM 730 C CA . PRO A 1 87 ? -4.422 1.861 22.365 1.00 80.75 87 PRO A CA 1
ATOM 731 C C . PRO A 1 87 ? -5.089 3.218 22.581 1.00 80.75 87 PRO A C 1
ATOM 733 O O . PRO A 1 87 ? -5.089 3.757 23.689 1.00 80.75 87 PRO A O 1
ATOM 736 N N . ILE A 1 88 ? -5.649 3.771 21.512 1.00 80.88 88 ILE A N 1
ATOM 737 C CA . ILE A 1 88 ? -6.199 5.123 21.528 1.00 80.88 88 ILE A CA 1
ATOM 738 C C . ILE A 1 88 ? -7.678 5.038 21.890 1.00 80.88 88 ILE A C 1
ATOM 740 O O . ILE A 1 88 ? -8.467 4.491 21.122 1.00 80.88 88 ILE A O 1
ATOM 744 N N . GLU A 1 89 ? -8.060 5.571 23.052 1.00 81.38 89 GLU A N 1
ATOM 745 C CA . GLU A 1 89 ? -9.462 5.631 23.479 1.00 81.38 89 GLU A CA 1
ATOM 746 C C . GLU A 1 89 ? -10.283 6.549 22.567 1.00 81.38 89 GLU A C 1
ATOM 748 O O . GLU A 1 89 ? -9.923 7.697 22.314 1.00 81.38 89 GLU A O 1
ATOM 753 N N . THR A 1 90 ? -11.439 6.062 22.117 1.00 75.06 90 THR A N 1
ATOM 754 C CA . THR A 1 90 ? -12.273 6.746 21.111 1.00 75.06 90 THR A CA 1
ATOM 755 C C . THR A 1 90 ? -13.684 7.079 21.593 1.00 75.06 90 THR A C 1
ATOM 757 O O . THR A 1 90 ? -14.560 7.348 20.775 1.00 75.06 90 THR A O 1
ATOM 760 N N . LYS A 1 91 ? -13.933 7.112 22.908 1.00 67.25 91 LYS A N 1
ATOM 761 C CA . LYS A 1 91 ? -15.277 7.287 23.508 1.00 67.25 91 LYS A CA 1
ATOM 762 C C . LYS A 1 91 ? -16.108 8.465 22.953 1.00 67.25 91 LYS A C 1
ATOM 764 O O . LYS A 1 91 ? -17.318 8.490 23.121 1.00 67.25 91 LYS A O 1
ATOM 769 N N . LYS A 1 92 ? -15.480 9.460 22.308 1.00 61.47 92 LYS A N 1
ATOM 770 C CA . LYS A 1 92 ? -16.131 10.649 21.709 1.00 61.47 92 LYS A CA 1
ATOM 771 C C . LYS A 1 92 ? -16.136 10.677 20.174 1.00 61.47 92 LYS A C 1
ATOM 773 O O . LYS A 1 92 ? -16.687 11.591 19.568 1.00 61.47 92 LYS A O 1
ATOM 778 N N . LEU A 1 93 ? -15.487 9.706 19.550 1.00 66.12 93 LEU A N 1
ATOM 779 C CA . LEU A 1 93 ? -15.075 9.748 18.157 1.00 66.12 93 LEU A CA 1
ATOM 780 C C . LEU A 1 93 ? -16.247 9.473 17.204 1.00 66.12 93 LEU A C 1
ATOM 782 O O . LEU A 1 93 ? -16.519 10.261 16.306 1.00 66.12 93 LEU A O 1
ATOM 786 N N . PHE A 1 94 ? -17.008 8.407 17.457 1.00 63.25 94 PHE A N 1
ATOM 787 C CA . PHE A 1 94 ? -18.143 8.021 16.610 1.00 63.25 94 PHE A CA 1
ATOM 788 C C . PHE A 1 94 ? -19.392 8.870 16.812 1.00 63.25 94 PHE A C 1
ATOM 790 O O . PHE A 1 94 ? -20.237 8.899 15.934 1.00 63.25 94 PHE A O 1
ATOM 797 N N . ALA A 1 95 ? -19.481 9.627 17.908 1.00 61.91 95 ALA A N 1
ATOM 798 C CA . ALA A 1 95 ? -20.512 10.653 18.052 1.00 61.91 95 ALA A CA 1
ATOM 799 C C . ALA A 1 95 ? -20.310 11.824 17.070 1.00 61.91 95 ALA A C 1
ATOM 801 O O . ALA A 1 95 ? -21.248 12.564 16.795 1.00 61.91 95 ALA A O 1
ATOM 802 N N . SER A 1 96 ? -19.084 11.999 16.560 1.00 56.78 96 SER A N 1
ATOM 803 C CA . SER A 1 96 ? -18.712 13.086 15.645 1.00 56.78 96 SER A CA 1
ATOM 804 C C . SER A 1 96 ? -18.788 12.670 14.172 1.00 56.78 96 SER A C 1
ATOM 806 O O . SER A 1 96 ? -18.863 13.522 13.291 1.00 56.78 96 SER A O 1
ATOM 808 N N . PHE A 1 97 ? -18.794 11.366 13.895 1.00 60.78 97 PHE A N 1
ATOM 809 C CA . PHE A 1 97 ? -19.026 10.828 12.561 1.00 60.78 97 PHE A CA 1
ATOM 810 C C . PHE A 1 97 ? -20.513 10.499 12.421 1.00 60.78 97 PHE A C 1
ATOM 812 O O . PHE A 1 97 ? -21.064 9.789 13.253 1.00 60.78 97 PHE A O 1
ATOM 819 N N . ASN A 1 98 ? -21.170 10.925 11.338 1.00 58.91 98 ASN A N 1
ATOM 820 C CA . ASN A 1 98 ? -22.550 10.517 11.002 1.00 58.91 98 ASN A CA 1
ATOM 821 C C . ASN A 1 98 ? -22.654 9.018 10.611 1.00 58.91 98 ASN A C 1
ATOM 823 O O . ASN A 1 98 ? -23.459 8.626 9.769 1.00 58.91 98 ASN A O 1
ATOM 827 N N . LYS A 1 99 ? -21.796 8.171 11.183 1.00 64.69 99 LYS A N 1
ATOM 828 C CA . LYS A 1 99 ? -21.663 6.738 10.945 1.00 64.69 99 LYS A CA 1
ATOM 829 C C . LYS A 1 99 ? -21.828 6.048 12.299 1.00 64.69 99 LYS A C 1
ATOM 831 O O . LYS A 1 99 ? -20.831 5.864 12.999 1.00 64.69 99 LYS A O 1
ATOM 836 N N . PRO A 1 100 ? -23.064 5.706 12.703 1.00 58.84 100 PRO A N 1
ATOM 837 C CA . PRO A 1 100 ? -23.275 4.985 13.947 1.00 58.84 100 PRO A CA 1
ATOM 838 C C . PRO A 1 100 ? -22.517 3.657 13.883 1.00 58.84 100 PRO A C 1
ATOM 840 O O . PRO A 1 100 ? -22.669 2.891 12.927 1.00 58.84 100 PRO A O 1
ATOM 843 N N . VAL A 1 101 ? -21.677 3.394 14.886 1.00 62.31 101 VAL A N 1
ATOM 844 C CA . VAL A 1 101 ? -21.127 2.054 15.102 1.00 62.31 101 VAL A CA 1
ATOM 845 C C . VAL A 1 101 ? -22.301 1.196 15.556 1.00 62.31 101 VAL A C 1
ATOM 847 O O . VAL A 1 101 ? -22.880 1.503 16.596 1.00 62.31 101 VAL A O 1
ATOM 850 N N . PRO A 1 102 ? -22.722 0.179 14.789 1.00 60.19 102 PRO A N 1
ATOM 851 C CA . PRO A 1 102 ? -23.868 -0.618 15.188 1.00 60.19 102 PRO A CA 1
ATOM 852 C C . PRO A 1 102 ? -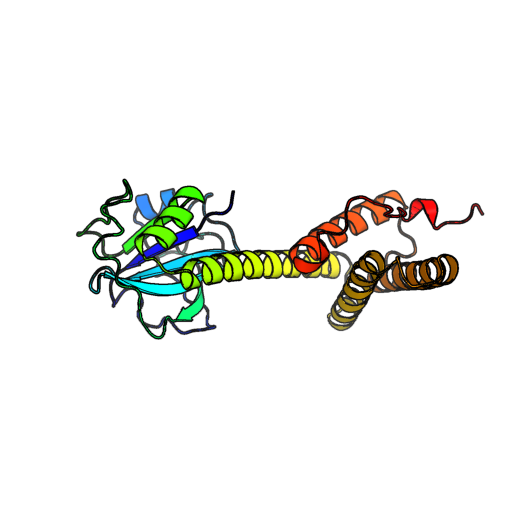23.484 -1.423 16.430 1.00 60.19 102 PRO A C 1
ATOM 854 O O . PRO A 1 102 ? -22.609 -2.282 16.345 1.00 60.19 102 PRO A O 1
ATOM 857 N N . GLU A 1 103 ? -24.127 -1.150 17.565 1.00 56.75 103 GLU A N 1
ATOM 858 C CA . GLU A 1 103 ? -23.861 -1.845 18.835 1.00 56.75 103 GLU A CA 1
ATOM 859 C C . GLU A 1 103 ? -24.142 -3.359 18.734 1.00 56.75 103 GLU A C 1
ATOM 861 O O . GLU A 1 103 ? -23.479 -4.155 19.393 1.00 56.75 103 GLU A O 1
ATOM 866 N N . ASP A 1 104 ? -25.043 -3.763 17.829 1.00 58.47 104 ASP A N 1
ATOM 867 C CA . ASP A 1 104 ? -25.439 -5.161 17.606 1.00 58.47 104 ASP A CA 1
ATOM 868 C C . ASP A 1 104 ? -24.626 -5.906 16.532 1.00 58.47 104 ASP A C 1
ATOM 870 O O . ASP A 1 104 ? -24.780 -7.121 16.362 1.00 58.47 104 ASP A O 1
ATOM 874 N N . LYS A 1 105 ? -23.752 -5.227 15.771 1.00 61.66 105 LYS A N 1
ATOM 875 C CA . LYS A 1 105 ? -22.940 -5.913 14.755 1.00 61.66 105 LYS A CA 1
ATOM 876 C C . LYS A 1 105 ? -21.607 -6.344 15.359 1.00 61.66 105 LYS A C 1
ATOM 878 O O . LYS A 1 105 ? -20.774 -5.517 15.710 1.00 61.66 105 LYS A O 1
ATOM 883 N N . ARG A 1 106 ? -21.355 -7.661 15.360 1.00 66.75 106 ARG A N 1
ATOM 884 C CA . ARG A 1 106 ? -20.056 -8.262 15.743 1.00 66.75 106 ARG A CA 1
ATOM 885 C C . ARG A 1 106 ? -18.875 -7.694 14.951 1.00 66.75 106 ARG A C 1
ATOM 887 O O . ARG A 1 106 ? -17.732 -7.799 15.390 1.00 66.75 106 ARG A O 1
ATOM 894 N N . PHE A 1 107 ? -19.153 -7.138 13.773 1.00 77.56 107 PHE A N 1
ATOM 895 C CA . PHE A 1 107 ? -18.162 -6.550 12.898 1.00 77.56 107 PHE A CA 1
ATOM 896 C C . PHE A 1 107 ? -18.786 -5.528 11.929 1.00 77.56 107 PHE A C 1
ATOM 898 O O . PHE A 1 107 ? -19.902 -5.721 11.443 1.00 77.56 107 PHE A O 1
ATOM 905 N N . CYS A 1 108 ? -18.073 -4.442 11.630 1.00 81.06 108 CYS A N 1
ATOM 906 C CA . CYS A 1 108 ? -18.480 -3.422 10.663 1.00 81.06 108 CYS A CA 1
ATOM 907 C C . CYS A 1 108 ? -17.258 -2.818 9.959 1.00 81.06 108 CYS A C 1
ATOM 909 O O . CYS A 1 108 ? -16.193 -2.678 10.555 1.00 81.06 108 CYS A O 1
ATOM 911 N N . VAL A 1 109 ? -17.431 -2.407 8.701 1.00 85.69 109 VAL A N 1
ATOM 912 C CA . VAL A 1 109 ? -16.434 -1.639 7.946 1.00 85.69 109 VAL A CA 1
ATOM 913 C C . VAL A 1 109 ? -17.050 -0.387 7.350 1.00 85.69 109 VAL A C 1
ATOM 915 O O . VAL A 1 109 ? -18.204 -0.390 6.908 1.00 85.69 109 VAL A O 1
ATOM 918 N N . PHE A 1 110 ? -16.264 0.683 7.316 1.00 84.75 110 PHE A N 1
ATOM 919 C CA . PHE A 1 110 ? -16.535 1.871 6.514 1.00 84.75 110 PHE A CA 1
ATOM 920 C C . PHE A 1 110 ? -15.235 2.582 6.146 1.00 84.75 110 PHE A C 1
ATOM 922 O O . PHE A 1 110 ? -14.211 2.440 6.811 1.00 84.75 110 PHE A O 1
ATOM 929 N N . SER A 1 111 ? -15.296 3.381 5.087 1.00 87.25 111 SER A N 1
ATOM 930 C CA . SER A 1 111 ? -14.220 4.292 4.717 1.00 87.25 111 SER A CA 1
ATOM 931 C C . SER A 1 111 ? -14.370 5.620 5.449 1.00 87.25 111 SER A C 1
ATOM 933 O O . SER A 1 111 ? -15.492 6.112 5.593 1.00 87.25 111 SER A O 1
ATOM 935 N N . LEU A 1 112 ? -13.252 6.218 5.828 1.00 85.69 112 LEU A N 1
ATOM 936 C CA . LEU A 1 112 ? -13.114 7.622 6.176 1.00 85.69 112 LEU A CA 1
ATOM 937 C C . LEU A 1 112 ? -12.452 8.347 4.999 1.00 85.69 112 LEU A C 1
ATOM 939 O O . LEU A 1 112 ? -11.435 7.878 4.472 1.00 85.69 112 LEU A O 1
ATOM 943 N N . ASP A 1 113 ? -13.048 9.449 4.555 1.00 83.94 113 ASP A N 1
ATOM 944 C CA . ASP A 1 113 ? -12.398 10.356 3.610 1.00 83.94 113 ASP A CA 1
ATOM 945 C C . ASP A 1 113 ? -11.360 11.256 4.299 1.00 83.94 113 ASP A C 1
ATOM 947 O O . ASP A 1 113 ? -11.186 11.220 5.514 1.00 83.94 113 ASP A O 1
ATOM 951 N N . GLU A 1 114 ? -10.634 12.054 3.518 1.00 82.12 114 GLU A N 1
ATOM 952 C CA . GLU A 1 114 ? -9.558 12.913 4.024 1.00 82.12 114 GLU A CA 1
ATOM 953 C C . GLU A 1 114 ? -10.036 13.888 5.114 1.00 82.12 114 GLU A C 1
ATOM 955 O O . GLU A 1 114 ? -9.369 14.019 6.137 1.00 82.12 114 GLU A O 1
ATOM 960 N N . SER A 1 115 ? -11.229 14.473 4.965 1.00 82.88 115 SER A N 1
ATOM 961 C CA . SER A 1 115 ? -11.801 15.382 5.966 1.00 82.88 115 SER A CA 1
ATOM 962 C C . SER A 1 115 ? -12.197 14.650 7.251 1.00 82.88 115 SER A C 1
ATOM 964 O O . SER A 1 115 ? -11.996 15.153 8.358 1.00 82.88 115 SER A O 1
ATOM 966 N N . GLU A 1 116 ? -12.700 13.421 7.125 1.00 84.94 116 GLU A N 1
ATOM 967 C CA . GLU A 1 116 ? -13.036 12.576 8.265 1.00 84.94 116 GLU A CA 1
ATOM 968 C C . GLU A 1 116 ? -11.778 12.072 8.994 1.00 84.94 116 GLU A C 1
ATOM 970 O O . GLU A 1 116 ? -11.774 11.965 10.221 1.00 84.94 116 GLU A O 1
ATOM 975 N N . VAL A 1 117 ? -10.686 11.805 8.270 1.00 83.81 117 VAL A N 1
ATOM 976 C CA . VAL A 1 117 ? -9.382 11.454 8.858 1.00 83.81 117 VAL A CA 1
ATOM 977 C C . VAL A 1 117 ? -8.761 12.650 9.582 1.00 83.81 117 VAL A C 1
ATOM 979 O O . VAL A 1 117 ? -8.227 12.498 10.682 1.00 83.81 117 VAL A O 1
ATOM 982 N N . GLU A 1 118 ? -8.852 13.853 9.019 1.00 82.12 118 GLU A N 1
ATOM 983 C CA . GLU A 1 118 ? -8.411 15.077 9.695 1.00 82.12 118 GLU A CA 1
ATOM 984 C C . GLU A 1 118 ? -9.211 15.322 10.983 1.00 82.12 118 GLU A C 1
ATOM 986 O O . GLU A 1 118 ? -8.631 15.627 12.033 1.00 82.12 118 GLU A O 1
ATOM 991 N N . ALA A 1 119 ? -10.531 15.114 10.938 1.00 80.25 119 ALA A N 1
ATOM 992 C CA . ALA A 1 119 ? -11.396 15.189 12.111 1.00 80.25 119 ALA A CA 1
ATOM 993 C C . ALA A 1 119 ? -11.025 14.131 13.162 1.00 80.25 119 ALA A C 1
ATOM 995 O O . ALA A 1 119 ? -10.902 14.465 14.340 1.00 80.25 119 ALA A O 1
ATOM 996 N N . LEU A 1 120 ? -10.764 12.885 12.743 1.00 81.81 120 LEU A N 1
ATOM 997 C CA . LEU A 1 120 ? -10.289 11.797 13.605 1.00 81.81 120 LEU A CA 1
ATOM 998 C C . LEU A 1 120 ? -9.040 12.220 14.391 1.00 81.81 120 LEU A C 1
ATOM 1000 O O . LEU A 1 120 ? -9.018 12.151 15.622 1.00 81.81 120 LEU A O 1
ATOM 1004 N N . CYS A 1 121 ? -8.014 12.693 13.679 1.00 81.06 121 CYS A N 1
ATOM 1005 C CA . CYS A 1 121 ? -6.738 13.095 14.270 1.00 81.06 121 CYS A CA 1
ATOM 1006 C C . CYS A 1 121 ? -6.902 14.306 15.205 1.00 81.06 121 CYS A C 1
ATOM 1008 O O . CYS A 1 121 ? -6.306 14.353 16.285 1.00 81.06 121 CYS A O 1
ATOM 1010 N N . SER A 1 122 ? -7.765 15.255 14.828 1.00 80.00 122 SER A N 1
ATOM 1011 C CA . SER A 1 122 ? -8.053 16.463 15.610 1.00 80.00 122 SER A CA 1
ATOM 1012 C C . SER A 1 122 ? -8.817 16.161 16.902 1.00 80.00 122 SER A C 1
ATOM 1014 O O . SER A 1 122 ? -8.452 16.663 17.967 1.00 80.00 122 SER A O 1
ATOM 1016 N N . CYS A 1 123 ? -9.847 15.310 16.842 1.00 71.88 123 CYS A N 1
ATOM 1017 C CA . CYS A 1 123 ? -10.636 14.890 18.003 1.00 71.88 123 CYS A CA 1
ATOM 1018 C C . CYS A 1 123 ? -9.786 14.153 19.041 1.00 71.88 123 CYS A C 1
ATOM 1020 O O . CYS A 1 123 ? -9.977 14.339 20.245 1.00 71.88 123 CYS A O 1
ATOM 1022 N N . LEU A 1 124 ? -8.834 13.344 18.576 1.00 72.88 124 LEU A N 1
ATOM 1023 C CA . LEU A 1 124 ? -7.917 12.595 19.433 1.00 72.88 124 LEU A CA 1
ATOM 1024 C C . LEU A 1 124 ? -6.726 13.436 19.911 1.00 72.88 124 LEU A C 1
ATOM 1026 O O . LEU A 1 124 ? -5.992 12.996 20.793 1.00 72.88 124 LEU A O 1
ATOM 1030 N N . LYS A 1 125 ? -6.550 14.652 19.365 1.00 72.81 125 LYS A N 1
ATOM 1031 C CA . LYS A 1 125 ? -5.368 15.509 19.563 1.00 72.81 125 LYS A CA 1
ATOM 1032 C C . LYS A 1 125 ? -4.061 14.733 19.370 1.00 72.81 125 LYS A C 1
ATOM 1034 O O . LYS A 1 125 ? -3.065 15.007 20.041 1.00 72.81 125 LYS A O 1
ATOM 1039 N N . ASP A 1 126 ? -4.077 13.760 18.463 1.00 75.62 126 ASP A N 1
ATOM 1040 C CA . ASP A 1 126 ? -3.000 12.794 18.311 1.00 75.62 126 ASP A CA 1
ATOM 1041 C C . ASP A 1 126 ? -2.301 12.983 16.966 1.00 75.62 126 ASP A C 1
ATOM 1043 O O . ASP A 1 126 ? -2.676 12.421 15.937 1.00 75.62 126 ASP A O 1
ATOM 1047 N N . ARG A 1 127 ? -1.236 13.786 16.993 1.00 80.12 127 ARG A N 1
ATOM 1048 C CA . ARG A 1 127 ? -0.355 13.995 15.841 1.00 80.12 127 ARG A CA 1
ATOM 1049 C C . ARG A 1 127 ? 0.285 12.689 15.360 1.00 80.12 127 ARG A C 1
ATOM 1051 O O . ARG A 1 127 ? 0.533 12.553 14.165 1.00 80.12 127 ARG A O 1
ATOM 1058 N N . LYS A 1 128 ? 0.525 11.721 16.253 1.00 82.56 128 LYS A N 1
ATOM 1059 C CA . LYS A 1 128 ? 1.126 10.440 15.865 1.00 82.56 128 LYS A CA 1
ATOM 1060 C C . LYS A 1 128 ? 0.187 9.645 14.972 1.00 82.56 128 LYS A C 1
ATOM 1062 O O . LYS A 1 128 ? 0.662 8.958 14.080 1.00 82.56 128 LYS A O 1
ATOM 1067 N N . LEU A 1 129 ? -1.127 9.765 15.167 1.00 82.62 129 LEU A N 1
ATOM 1068 C CA . LEU A 1 129 ? -2.109 9.082 14.325 1.00 82.62 129 LEU A CA 1
ATOM 1069 C C . LEU A 1 129 ? -2.122 9.631 12.892 1.00 82.62 129 LEU A C 1
ATOM 1071 O O . LEU A 1 129 ? -2.227 8.863 11.936 1.00 82.62 129 LEU A O 1
ATOM 1075 N N . GLN A 1 130 ? -1.961 10.947 12.739 1.00 83.81 130 GLN A N 1
ATOM 1076 C CA . GLN A 1 130 ? -1.813 11.569 11.424 1.00 83.81 130 GLN A CA 1
ATOM 1077 C C . GLN A 1 130 ? -0.511 11.125 10.744 1.00 83.81 130 GLN A C 1
ATOM 1079 O O . GLN A 1 130 ? -0.527 10.722 9.581 1.00 83.81 130 GLN A O 1
ATOM 1084 N N . GLU A 1 131 ? 0.607 11.150 11.474 1.00 86.31 131 GLU A N 1
ATOM 1085 C CA . GLU A 1 131 ? 1.905 10.680 10.972 1.00 86.31 131 GLU A CA 1
ATOM 1086 C C . GLU A 1 131 ? 1.855 9.191 10.584 1.00 86.31 131 GLU A C 1
ATOM 1088 O O . GLU A 1 131 ? 2.393 8.804 9.546 1.00 86.31 131 GLU A O 1
ATOM 1093 N N . GLU A 1 132 ? 1.148 8.369 11.362 1.00 88.56 132 GLU A N 1
ATOM 1094 C CA . GLU A 1 132 ? 0.892 6.957 11.071 1.00 88.56 132 GLU A CA 1
ATOM 1095 C C . GLU A 1 132 ? 0.082 6.793 9.778 1.00 88.56 132 GLU A C 1
ATOM 1097 O O . GLU A 1 132 ? 0.487 6.045 8.890 1.00 88.56 132 GLU A O 1
ATOM 1102 N N . PHE A 1 133 ? -1.022 7.526 9.612 1.00 88.31 133 PHE A N 1
ATOM 1103 C CA . PHE A 1 133 ? -1.823 7.469 8.386 1.00 88.31 133 PHE A CA 1
ATOM 1104 C C . PHE A 1 133 ? -1.020 7.876 7.142 1.00 88.31 133 PHE A C 1
ATOM 1106 O O . PHE A 1 133 ? -1.095 7.223 6.095 1.00 88.31 133 PHE A O 1
ATOM 1113 N N . GLU A 1 134 ? -0.223 8.940 7.241 1.00 87.56 134 GLU A N 1
ATOM 1114 C CA . GLU A 1 134 ? 0.656 9.377 6.157 1.00 87.56 134 GLU A CA 1
ATOM 1115 C C . GLU A 1 134 ? 1.761 8.360 5.859 1.00 87.56 134 GLU A C 1
ATOM 1117 O O . GLU A 1 134 ? 2.123 8.175 4.693 1.00 87.56 134 GLU A O 1
ATOM 1122 N N . SER A 1 135 ? 2.294 7.705 6.894 1.00 89.88 135 SER A N 1
ATOM 1123 C CA . SER A 1 135 ? 3.277 6.626 6.778 1.00 89.88 135 SER A CA 1
ATOM 1124 C C . SER A 1 135 ? 2.692 5.426 6.035 1.00 89.88 135 SER A C 1
ATOM 1126 O O . SER A 1 135 ? 3.261 4.993 5.033 1.00 89.88 135 SER A O 1
ATOM 1128 N N . LEU A 1 136 ? 1.504 4.959 6.430 1.00 91.94 136 LEU A N 1
ATOM 1129 C CA . LEU A 1 136 ? 0.805 3.847 5.778 1.00 91.94 136 LEU A CA 1
ATOM 1130 C C . LEU A 1 136 ? 0.402 4.183 4.344 1.00 91.94 136 LEU A C 1
ATOM 1132 O O . LEU A 1 136 ? 0.585 3.369 3.447 1.00 91.94 136 LEU A O 1
ATOM 1136 N N . SER A 1 137 ? -0.069 5.406 4.099 1.00 89.94 137 SER A N 1
ATOM 1137 C CA . SER A 1 137 ? -0.364 5.881 2.743 1.00 89.94 137 SER A CA 1
ATOM 1138 C C . SER A 1 137 ? 0.884 5.894 1.854 1.00 89.94 137 SER A C 1
ATOM 1140 O O . SER A 1 137 ? 0.795 5.664 0.648 1.00 89.94 137 SER A O 1
ATOM 1142 N N . ARG A 1 138 ? 2.057 6.200 2.426 1.00 88.44 138 ARG A N 1
ATOM 1143 C CA . ARG A 1 138 ? 3.342 6.125 1.719 1.00 88.44 138 ARG A CA 1
ATOM 1144 C C . ARG A 1 138 ? 3.724 4.683 1.441 1.00 88.44 138 ARG A C 1
ATOM 1146 O O . ARG A 1 138 ? 4.041 4.372 0.301 1.00 88.44 138 ARG A O 1
ATOM 1153 N N . LEU A 1 139 ? 3.653 3.833 2.458 1.00 89.88 139 LEU A N 1
ATOM 1154 C CA . LEU A 1 139 ? 3.937 2.412 2.340 1.00 89.88 139 LEU A CA 1
ATOM 1155 C C . LEU A 1 139 ? 3.066 1.770 1.259 1.00 89.88 139 LEU A C 1
ATOM 1157 O O . LEU A 1 139 ? 3.598 1.101 0.388 1.00 89.88 139 LEU A O 1
ATOM 1161 N N . GLY A 1 140 ? 1.758 2.029 1.253 1.00 89.56 140 GLY A N 1
ATOM 1162 C CA . GLY A 1 140 ? 0.866 1.437 0.263 1.00 89.56 140 GLY A CA 1
ATOM 1163 C C . GLY A 1 140 ? 1.197 1.850 -1.175 1.00 89.56 140 GLY A C 1
ATOM 1164 O O . GLY A 1 140 ? 1.188 1.025 -2.084 1.00 89.56 140 GLY A O 1
ATOM 1165 N N . LYS A 1 141 ? 1.600 3.110 -1.389 1.00 88.38 141 LYS A N 1
ATOM 1166 C CA . LYS A 1 141 ? 2.143 3.545 -2.687 1.00 88.38 141 LYS A CA 1
ATOM 1167 C C . LYS A 1 141 ? 3.446 2.834 -3.027 1.00 88.38 141 LYS A C 1
ATOM 1169 O O . LYS A 1 141 ? 3.647 2.492 -4.186 1.00 88.38 141 LYS A O 1
ATOM 1174 N N . MET A 1 142 ? 4.318 2.631 -2.042 1.00 88.94 142 MET A N 1
ATOM 1175 C CA . MET A 1 142 ? 5.565 1.914 -2.266 1.00 88.94 142 MET A CA 1
ATOM 1176 C C . MET A 1 142 ? 5.292 0.476 -2.703 1.00 88.94 142 MET A C 1
ATOM 1178 O O . MET A 1 142 ? 5.778 0.079 -3.753 1.00 88.94 142 MET A O 1
ATOM 1182 N N . GLU A 1 143 ? 4.448 -0.264 -1.988 1.00 90.31 143 GLU A N 1
ATOM 1183 C CA . GLU A 1 143 ? 4.081 -1.633 -2.370 1.00 90.31 143 GLU A CA 1
ATOM 1184 C C . GLU A 1 143 ? 3.452 -1.688 -3.773 1.00 90.31 143 GLU A C 1
ATOM 1186 O O . GLU A 1 143 ? 3.864 -2.496 -4.603 1.00 90.31 143 GLU A O 1
ATOM 1191 N N . LEU A 1 144 ? 2.551 -0.754 -4.107 1.00 90.12 144 LEU A N 1
ATOM 1192 C CA . LEU A 1 144 ? 1.983 -0.663 -5.456 1.00 90.12 144 LEU A CA 1
ATOM 1193 C C . LEU A 1 144 ? 3.057 -0.425 -6.527 1.00 90.12 144 LEU A C 1
ATOM 1195 O O . LEU A 1 144 ? 3.069 -1.088 -7.562 1.00 90.12 144 LEU A O 1
ATOM 1199 N N . GLY A 1 145 ? 3.968 0.520 -6.284 1.00 90.38 145 GLY A N 1
ATOM 1200 C CA . GLY A 1 145 ? 5.081 0.796 -7.191 1.00 90.38 145 GLY A CA 1
ATOM 1201 C C . GLY A 1 145 ? 6.005 -0.411 -7.361 1.00 90.38 145 GLY A C 1
ATOM 1202 O O . GLY A 1 145 ? 6.497 -0.656 -8.461 1.00 90.38 145 GLY A O 1
ATOM 1203 N N . TRP A 1 146 ? 6.206 -1.188 -6.295 1.00 91.12 146 TRP A N 1
ATOM 1204 C CA . TRP A 1 146 ? 6.998 -2.412 -6.323 1.00 91.12 146 TRP A CA 1
ATOM 1205 C C . TRP A 1 146 ? 6.352 -3.506 -7.176 1.00 91.12 146 TRP A C 1
ATOM 1207 O O . TRP A 1 146 ? 7.014 -4.050 -8.059 1.00 91.12 146 TRP A O 1
ATOM 1217 N N . GLU A 1 147 ? 5.061 -3.787 -6.982 1.00 90.94 147 GLU A N 1
ATOM 1218 C CA . GLU A 1 147 ? 4.335 -4.761 -7.809 1.00 90.94 147 GLU A CA 1
ATOM 1219 C C . GLU A 1 147 ? 4.288 -4.354 -9.280 1.00 90.94 147 GLU A C 1
ATOM 1221 O O . GLU A 1 147 ? 4.508 -5.185 -10.160 1.00 90.94 147 GLU A O 1
ATOM 1226 N N . MET A 1 148 ? 4.080 -3.064 -9.564 1.00 93.12 148 MET A N 1
ATOM 1227 C CA . MET A 1 148 ? 4.134 -2.556 -10.934 1.00 93.12 148 MET A CA 1
ATOM 1228 C C . MET A 1 148 ? 5.500 -2.817 -11.578 1.00 93.12 148 MET A C 1
ATOM 1230 O O . MET A 1 148 ? 5.550 -3.273 -12.716 1.00 93.12 148 MET A O 1
ATOM 1234 N N . MET A 1 149 ? 6.604 -2.566 -10.864 1.00 92.81 149 MET A N 1
ATOM 1235 C CA . MET A 1 149 ? 7.946 -2.861 -11.380 1.00 92.81 149 MET A CA 1
ATOM 1236 C C . MET A 1 149 ? 8.157 -4.360 -11.593 1.00 92.81 149 MET A C 1
ATOM 1238 O O . MET A 1 149 ? 8.609 -4.746 -12.665 1.00 92.81 149 MET A O 1
ATOM 1242 N N . LYS A 1 150 ? 7.776 -5.212 -10.635 1.00 91.19 150 LYS A N 1
ATOM 1243 C CA . LYS A 1 150 ? 7.889 -6.671 -10.790 1.00 91.19 150 LYS A CA 1
ATOM 1244 C C . LYS A 1 150 ? 7.095 -7.195 -11.982 1.00 91.19 150 LYS A C 1
ATOM 1246 O O . LYS A 1 150 ? 7.620 -8.002 -12.738 1.00 91.19 150 LYS A O 1
ATOM 1251 N N . SER A 1 151 ? 5.870 -6.705 -12.187 1.00 93.94 151 SER A N 1
ATOM 1252 C CA . SER A 1 151 ? 5.065 -7.050 -13.365 1.00 93.94 151 SER A CA 1
ATOM 1253 C C . SER A 1 151 ? 5.772 -6.645 -14.655 1.00 93.94 151 SER A C 1
ATOM 1255 O O . SER A 1 151 ? 5.860 -7.447 -15.578 1.00 93.94 151 SER A O 1
ATOM 1257 N N . LEU A 1 152 ? 6.325 -5.429 -14.712 1.00 94.81 152 LEU A N 1
ATOM 1258 C CA . LEU A 1 152 ? 7.070 -4.949 -15.878 1.00 94.81 152 LEU A CA 1
ATOM 1259 C C . LEU A 1 152 ? 8.315 -5.796 -16.154 1.00 94.81 152 LEU A C 1
ATOM 1261 O O . LEU A 1 152 ? 8.566 -6.141 -17.301 1.00 94.81 152 LEU A O 1
ATOM 1265 N N . PHE A 1 153 ? 9.081 -6.153 -15.125 1.00 95.06 153 PHE A N 1
ATOM 1266 C CA . PHE A 1 153 ? 10.267 -6.997 -15.275 1.00 95.06 153 PHE A CA 1
ATOM 1267 C C . PHE A 1 153 ? 9.895 -8.416 -15.722 1.00 95.06 153 PHE A C 1
ATOM 1269 O O . PHE A 1 153 ? 10.507 -8.955 -16.642 1.00 95.06 153 PHE A O 1
ATOM 1276 N N . ALA A 1 154 ? 8.832 -8.990 -15.156 1.00 94.12 154 ALA A N 1
ATOM 1277 C CA . ALA A 1 154 ? 8.322 -10.298 -15.554 1.00 94.12 154 ALA A CA 1
ATOM 1278 C C . ALA A 1 154 ? 7.789 -10.309 -17.000 1.00 94.12 154 ALA A C 1
ATOM 1280 O O . ALA A 1 154 ? 8.075 -11.245 -17.741 1.00 94.12 154 ALA A O 1
ATOM 1281 N N . GLU A 1 155 ? 7.080 -9.258 -17.437 1.00 94.50 155 GLU A N 1
ATOM 1282 C CA . GLU A 1 155 ? 6.645 -9.070 -18.836 1.00 94.50 155 GLU A CA 1
ATOM 1283 C C . GLU A 1 155 ? 7.828 -9.079 -19.818 1.00 94.50 155 GLU A C 1
ATOM 1285 O O . GLU A 1 155 ? 7.668 -9.462 -20.977 1.00 94.50 155 GLU A O 1
ATOM 1290 N N . ARG A 1 156 ? 9.014 -8.661 -19.360 1.00 93.19 156 ARG A N 1
ATOM 1291 C CA . ARG A 1 156 ? 10.257 -8.666 -20.141 1.00 93.19 156 ARG A CA 1
ATOM 1292 C C . ARG A 1 156 ? 11.079 -9.941 -19.974 1.00 93.19 156 ARG A C 1
ATOM 1294 O O . ARG A 1 156 ? 12.086 -10.084 -20.652 1.00 93.19 156 ARG A O 1
ATOM 1301 N N . GLY A 1 157 ? 10.654 -10.877 -19.126 1.00 93.44 157 GLY A N 1
ATOM 1302 C CA . GLY A 1 157 ? 11.394 -12.111 -18.858 1.00 93.44 157 GLY A CA 1
ATOM 1303 C C . GLY A 1 157 ? 12.654 -11.910 -18.015 1.00 93.44 157 GLY A C 1
ATOM 1304 O O . GLY A 1 157 ? 13.514 -12.788 -18.016 1.00 93.44 157 GLY A O 1
ATOM 1305 N N . CYS A 1 158 ? 12.764 -10.789 -17.295 1.00 95.38 158 CYS A N 1
ATOM 1306 C CA . CYS A 1 158 ? 13.889 -10.537 -16.405 1.00 95.38 158 CYS A CA 1
ATOM 1307 C C . CYS A 1 158 ? 13.920 -11.568 -15.269 1.00 95.38 158 CYS A C 1
ATOM 1309 O O . CYS A 1 158 ? 12.903 -11.876 -14.643 1.00 95.38 158 CYS A O 1
ATOM 1311 N N . SER A 1 159 ? 15.114 -12.039 -14.941 1.00 95.31 159 SER A N 1
ATOM 1312 C CA . SER A 1 159 ? 15.394 -12.771 -13.709 1.00 95.31 159 SER A CA 1
ATOM 1313 C C . SER A 1 159 ? 15.297 -11.870 -12.470 1.00 95.31 159 SER A C 1
ATOM 1315 O O . SER A 1 159 ? 15.343 -10.638 -12.556 1.00 95.31 159 SER A O 1
ATOM 1317 N N . ASP A 1 160 ? 15.245 -12.482 -11.282 1.00 92.12 160 ASP A N 1
ATOM 1318 C CA . ASP A 1 160 ? 15.289 -11.755 -10.003 1.00 92.12 160 ASP A CA 1
ATOM 1319 C C . ASP A 1 160 ? 16.539 -10.868 -9.901 1.00 92.12 160 ASP A C 1
ATOM 1321 O O . ASP A 1 160 ? 16.472 -9.717 -9.471 1.00 92.12 160 ASP A O 1
ATOM 1325 N N . ARG A 1 161 ? 17.685 -11.373 -10.375 1.00 95.19 161 ARG A N 1
ATOM 1326 C CA . ARG A 1 161 ? 18.955 -10.639 -10.365 1.00 95.19 161 ARG A CA 1
ATOM 1327 C C . ARG A 1 161 ? 18.924 -9.417 -11.284 1.00 95.19 161 ARG A C 1
ATOM 1329 O O . ARG A 1 161 ? 19.429 -8.362 -10.906 1.00 95.19 161 ARG A O 1
ATOM 1336 N N . GLU A 1 162 ? 18.367 -9.557 -12.484 1.00 94.81 162 GLU A N 1
ATOM 1337 C CA . GLU A 1 162 ? 18.207 -8.433 -13.418 1.00 94.81 162 GLU A CA 1
ATOM 1338 C C . GLU A 1 162 ? 17.236 -7.397 -12.858 1.00 94.81 162 GLU A C 1
ATOM 1340 O O . GLU A 1 162 ? 17.522 -6.203 -12.914 1.00 94.81 162 GLU A O 1
ATOM 1345 N N . SER A 1 163 ? 16.150 -7.851 -12.229 1.00 93.94 163 SER A N 1
ATOM 1346 C CA . SER A 1 163 ? 15.176 -6.992 -11.552 1.00 93.94 163 SER A CA 1
ATOM 1347 C C . SER A 1 163 ? 15.822 -6.169 -10.433 1.00 93.94 163 SER A C 1
ATOM 1349 O O . SER A 1 163 ? 15.651 -4.952 -10.377 1.00 93.94 163 SER A O 1
ATOM 1351 N N . GLU A 1 164 ? 16.615 -6.799 -9.561 1.00 92.94 164 GLU A N 1
ATOM 1352 C CA . GLU A 1 164 ? 17.345 -6.105 -8.492 1.00 92.94 164 GLU A CA 1
ATOM 1353 C C . GLU A 1 164 ? 18.302 -5.039 -9.031 1.00 92.94 164 GLU A C 1
ATOM 1355 O O . GLU A 1 164 ? 18.398 -3.938 -8.480 1.00 92.94 164 GLU A O 1
ATOM 1360 N N . GLU A 1 165 ? 19.020 -5.351 -10.107 1.00 94.62 165 GLU A N 1
ATOM 1361 C CA . GLU A 1 165 ? 19.962 -4.419 -10.717 1.00 94.62 165 GLU A CA 1
ATOM 1362 C C . GLU A 1 165 ? 19.239 -3.269 -11.435 1.00 94.62 165 GLU A C 1
ATOM 1364 O O . GLU A 1 165 ? 19.616 -2.105 -11.271 1.00 94.62 165 GLU A O 1
ATOM 1369 N N . ALA A 1 166 ? 18.136 -3.560 -12.129 1.00 93.62 166 ALA A N 1
ATOM 1370 C CA . ALA A 1 166 ? 17.286 -2.564 -12.773 1.00 93.62 166 ALA A CA 1
ATOM 1371 C C . ALA A 1 166 ? 16.745 -1.547 -11.757 1.00 93.62 166 ALA A C 1
ATOM 1373 O O . ALA A 1 166 ? 16.795 -0.342 -12.006 1.00 93.62 166 ALA A O 1
ATOM 1374 N N . ILE A 1 167 ? 16.310 -1.991 -10.570 1.00 90.88 167 ILE A N 1
ATOM 1375 C CA . ILE A 1 167 ? 15.847 -1.094 -9.494 1.00 90.88 167 ILE A CA 1
ATOM 1376 C C . ILE A 1 167 ? 16.958 -0.145 -9.039 1.00 90.88 167 ILE A C 1
ATOM 1378 O O . ILE A 1 167 ? 16.700 1.043 -8.828 1.00 90.88 167 ILE A O 1
ATOM 1382 N N . LYS A 1 168 ? 18.197 -0.634 -8.886 1.00 90.50 168 LYS A N 1
ATOM 1383 C CA . LYS A 1 168 ? 19.336 0.211 -8.483 1.00 90.50 168 LYS A CA 1
ATOM 1384 C C . LYS A 1 168 ? 19.620 1.283 -9.528 1.00 90.50 168 LYS A C 1
ATOM 1386 O O . LYS A 1 168 ? 19.832 2.441 -9.167 1.00 90.50 168 LYS A O 1
ATOM 1391 N N . ILE A 1 169 ? 19.586 0.915 -10.808 1.00 90.75 169 ILE A N 1
ATOM 1392 C CA . ILE A 1 169 ? 19.794 1.850 -11.916 1.00 90.75 169 ILE A CA 1
ATOM 1393 C C . ILE A 1 169 ? 18.668 2.879 -11.964 1.00 90.75 169 ILE A C 1
ATOM 1395 O O . ILE A 1 169 ? 18.943 4.074 -12.028 1.00 90.75 169 ILE A O 1
ATOM 1399 N N . LEU A 1 170 ? 17.410 2.445 -11.859 1.00 88.94 170 LEU A N 1
ATOM 1400 C CA . LEU A 1 170 ? 16.243 3.329 -11.805 1.00 88.94 170 LEU A CA 1
ATOM 1401 C C . LEU A 1 170 ? 16.351 4.325 -10.645 1.00 88.94 170 LEU A C 1
ATOM 1403 O O . LEU A 1 170 ? 16.169 5.528 -10.839 1.00 88.94 170 LEU A O 1
ATOM 1407 N N . TYR A 1 171 ? 16.722 3.859 -9.451 1.00 85.44 171 TYR A N 1
ATOM 1408 C CA . TYR A 1 171 ? 16.973 4.730 -8.304 1.00 85.44 171 TYR A CA 1
ATOM 1409 C C . TYR A 1 171 ? 18.092 5.741 -8.585 1.00 85.44 171 TYR A C 1
ATOM 1411 O O . TYR A 1 171 ? 17.949 6.931 -8.288 1.00 85.44 171 TYR A O 1
ATOM 1419 N N . HIS A 1 172 ? 19.205 5.294 -9.171 1.00 84.12 172 HIS A N 1
ATOM 1420 C CA . HIS A 1 172 ? 20.336 6.160 -9.503 1.00 84.12 172 HIS A CA 1
ATOM 1421 C C . HIS A 1 172 ? 19.969 7.222 -10.543 1.00 84.12 172 HIS A C 1
ATOM 1423 O O . HIS A 1 172 ? 20.262 8.400 -10.343 1.00 84.12 172 HIS A O 1
ATOM 1429 N N . LEU A 1 173 ? 19.266 6.835 -11.610 1.00 82.50 173 LEU A N 1
ATOM 1430 C CA . LEU A 1 173 ? 18.778 7.731 -12.661 1.00 82.50 173 LEU A CA 1
ATOM 1431 C C . LEU A 1 173 ? 17.862 8.817 -12.090 1.00 82.50 173 LEU A C 1
ATOM 1433 O O . LEU A 1 173 ? 18.046 10.005 -12.364 1.00 82.50 173 LEU A O 1
ATOM 1437 N N . ILE A 1 174 ? 16.909 8.423 -11.245 1.00 77.12 174 ILE A N 1
ATOM 1438 C CA . ILE A 1 174 ? 15.945 9.346 -10.642 1.00 77.12 174 ILE A CA 1
ATOM 1439 C C . ILE A 1 174 ? 16.632 10.259 -9.615 1.00 77.12 174 ILE A C 1
ATOM 1441 O O . ILE A 1 174 ? 16.437 11.475 -9.628 1.00 77.12 174 ILE A O 1
ATOM 1445 N N . SER A 1 175 ? 17.469 9.712 -8.735 1.00 75.94 175 SER A N 1
ATOM 1446 C CA . SER A 1 175 ? 18.159 10.500 -7.705 1.00 75.94 175 SER A CA 1
ATOM 1447 C C . SER A 1 175 ? 19.206 11.456 -8.288 1.00 75.94 175 SER A C 1
ATOM 1449 O O . SER A 1 175 ? 19.361 12.573 -7.790 1.00 75.94 175 SER A O 1
ATOM 1451 N N . SER A 1 176 ? 19.884 11.066 -9.370 1.00 73.44 176 SER A N 1
ATOM 1452 C CA . SER A 1 176 ? 20.852 11.910 -10.074 1.00 73.44 176 SER A CA 1
ATOM 1453 C C . SER A 1 176 ? 20.169 13.054 -10.820 1.00 73.44 176 SER A C 1
ATOM 1455 O O . SER A 1 176 ? 20.656 14.185 -10.763 1.00 73.44 176 SER A O 1
ATOM 1457 N N . ALA A 1 177 ? 19.006 12.813 -11.437 1.00 66.38 177 ALA A N 1
ATOM 1458 C CA . ALA A 1 177 ? 18.198 13.868 -12.051 1.00 66.38 177 ALA A CA 1
ATOM 1459 C C . ALA A 1 177 ? 17.757 14.943 -11.036 1.00 66.38 177 ALA A C 1
ATOM 1461 O O . ALA A 1 177 ? 17.716 16.125 -11.368 1.00 66.38 177 ALA A O 1
ATOM 1462 N N . ALA A 1 178 ? 17.516 14.571 -9.773 1.00 62.78 178 ALA A N 1
ATOM 1463 C CA . ALA A 1 178 ? 17.210 15.527 -8.703 1.00 62.78 178 ALA A CA 1
ATOM 1464 C C . ALA A 1 178 ? 18.418 16.379 -8.252 1.00 62.78 178 ALA A C 1
ATOM 1466 O O . ALA A 1 178 ? 18.233 17.427 -7.632 1.00 62.78 178 ALA A O 1
ATOM 1467 N N . ARG A 1 179 ? 19.654 15.942 -8.534 1.00 62.75 179 ARG A N 1
ATOM 1468 C CA . ARG A 1 179 ? 20.913 16.545 -8.046 1.00 62.75 179 ARG A CA 1
ATOM 1469 C C . ARG A 1 179 ? 21.701 17.292 -9.128 1.00 62.75 179 ARG A C 1
ATOM 1471 O O . ARG A 1 179 ? 22.824 17.730 -8.869 1.00 62.75 179 ARG A O 1
ATOM 1478 N N . SER A 1 180 ? 21.124 17.476 -10.320 1.00 56.03 180 SER A N 1
ATOM 1479 C CA . SER A 1 180 ? 21.794 18.000 -11.524 1.00 56.03 180 SER A CA 1
ATOM 1480 C C . SER A 1 180 ? 22.345 19.435 -11.410 1.00 56.03 180 SER A C 1
ATOM 1482 O O . SER A 1 180 ? 22.870 19.964 -12.384 1.00 56.03 180 SER A O 1
ATOM 1484 N N . SER A 1 181 ? 22.227 20.092 -10.253 1.00 54.16 181 SER A N 1
ATOM 1485 C CA . SER A 1 181 ? 22.781 21.423 -9.990 1.00 54.16 181 SER A CA 1
ATOM 1486 C C . SER A 1 181 ? 24.286 21.431 -9.679 1.00 54.16 181 SER A C 1
ATOM 1488 O O . SER A 1 181 ? 24.862 22.512 -9.621 1.00 54.16 181 SER A O 1
ATOM 1490 N N . THR A 1 182 ? 24.928 20.268 -9.475 1.00 53.59 182 THR A N 1
ATOM 1491 C CA . THR A 1 182 ? 26.316 20.187 -8.954 1.00 53.59 182 THR A CA 1
ATOM 1492 C C . THR A 1 182 ? 27.344 19.493 -9.858 1.00 53.59 182 THR A C 1
ATOM 1494 O O . THR A 1 182 ? 28.530 19.788 -9.733 1.00 53.59 182 THR A O 1
ATOM 1497 N N . LYS A 1 183 ? 26.936 18.613 -10.784 1.00 57.66 183 LYS A N 1
ATOM 1498 C CA . LYS A 1 183 ? 27.836 17.959 -11.760 1.00 57.66 183 LYS A CA 1
ATOM 1499 C C . LYS A 1 183 ? 27.877 18.734 -13.081 1.00 57.66 183 LYS A C 1
ATOM 1501 O O . LYS A 1 183 ? 26.872 19.308 -13.499 1.00 57.66 183 LYS A O 1
ATOM 1506 N N . GLY A 1 184 ? 29.023 18.726 -13.766 1.00 64.06 184 GLY A N 1
ATOM 1507 C CA . GLY A 1 184 ? 29.148 19.305 -15.105 1.00 64.06 184 GLY A CA 1
ATOM 1508 C C . GLY A 1 184 ? 28.168 18.644 -16.081 1.00 64.06 184 GLY A C 1
ATOM 1509 O O . GLY A 1 184 ? 28.095 17.420 -16.157 1.00 64.06 184 GLY A O 1
ATOM 1510 N N . LYS A 1 185 ? 27.414 19.454 -16.839 1.00 71.44 185 LYS A N 1
ATOM 1511 C CA . LYS A 1 185 ? 26.310 19.006 -17.712 1.00 71.44 185 LYS A CA 1
ATOM 1512 C C . LYS A 1 185 ? 26.673 17.807 -18.611 1.00 71.44 185 LYS A C 1
ATOM 1514 O O . LYS A 1 185 ? 25.892 16.871 -18.705 1.00 71.44 185 LYS A O 1
ATOM 1519 N N . LYS A 1 186 ? 27.874 17.806 -19.203 1.00 73.62 186 LYS A N 1
ATOM 1520 C CA . LYS A 1 186 ? 28.348 16.737 -20.105 1.00 73.62 186 LYS A CA 1
ATOM 1521 C C . LYS A 1 186 ? 28.644 15.410 -19.398 1.00 73.62 186 LYS A C 1
ATOM 1523 O O . LYS A 1 186 ? 28.361 14.353 -19.946 1.00 73.62 186 LYS A O 1
ATOM 1528 N N . GLU A 1 187 ? 29.214 15.454 -18.194 1.00 73.19 187 GLU A N 1
ATOM 1529 C CA . GLU A 1 187 ? 29.500 14.242 -17.411 1.00 73.19 187 GLU A CA 1
ATOM 1530 C C . GLU A 1 187 ? 28.204 13.600 -16.916 1.00 73.19 187 GLU A C 1
ATOM 1532 O O . GLU A 1 187 ? 28.060 12.380 -16.960 1.00 73.19 187 GLU A O 1
ATOM 1537 N N . PHE A 1 188 ? 27.234 14.430 -16.520 1.00 74.62 188 PHE A N 1
ATOM 1538 C CA . PHE A 1 188 ? 25.891 13.977 -16.177 1.00 74.62 188 PHE A CA 1
ATOM 1539 C C . PHE A 1 188 ? 25.193 13.304 -17.368 1.00 74.62 188 PHE A C 1
ATOM 1541 O O . PHE A 1 188 ? 24.673 12.206 -17.212 1.00 74.62 188 PHE A O 1
ATOM 1548 N N . GLU A 1 189 ? 25.213 13.917 -18.556 1.00 76.25 189 GLU A N 1
ATOM 1549 C CA . GLU A 1 189 ? 24.599 13.355 -19.772 1.00 76.25 189 GLU A CA 1
ATOM 1550 C C . GLU A 1 189 ? 25.229 12.012 -20.182 1.00 76.25 189 GLU A C 1
ATOM 1552 O O . GLU A 1 189 ? 24.507 11.075 -20.529 1.00 76.25 189 GLU A O 1
ATOM 1557 N N . ALA A 1 190 ? 26.557 11.879 -20.087 1.00 80.19 190 ALA A N 1
ATOM 1558 C CA . ALA A 1 190 ? 27.257 10.631 -20.398 1.00 80.19 190 ALA A CA 1
ATOM 1559 C C . ALA A 1 190 ? 26.929 9.506 -19.398 1.00 80.19 190 ALA A C 1
ATOM 1561 O O . ALA A 1 190 ? 26.637 8.377 -19.797 1.00 80.19 190 ALA A O 1
ATOM 1562 N N . GLU A 1 191 ? 26.939 9.810 -18.097 1.00 82.81 191 GLU A N 1
ATOM 1563 C CA . GLU A 1 191 ? 26.570 8.857 -17.044 1.00 82.81 191 GLU A CA 1
ATOM 1564 C C . GLU A 1 191 ? 25.093 8.449 -17.148 1.00 82.81 191 GLU A C 1
ATOM 1566 O O . GLU A 1 191 ? 24.759 7.272 -17.008 1.00 82.81 191 GLU A O 1
ATOM 1571 N N . TYR A 1 192 ? 24.208 9.406 -17.431 1.00 81.94 192 TYR A N 1
ATOM 1572 C CA . TYR A 1 192 ? 22.782 9.162 -17.621 1.00 81.94 192 TYR A CA 1
ATOM 1573 C C . TYR A 1 192 ? 22.536 8.232 -18.815 1.00 81.94 192 TYR A C 1
ATOM 1575 O O . TYR A 1 192 ? 21.881 7.205 -18.661 1.00 81.94 192 TYR A O 1
ATOM 1583 N N . SER A 1 193 ? 23.142 8.527 -19.969 1.00 84.50 193 SER A N 1
ATOM 1584 C CA . SER A 1 193 ? 22.996 7.720 -21.189 1.00 84.50 193 SER A CA 1
ATOM 1585 C C . SER A 1 193 ? 23.484 6.282 -20.993 1.00 84.50 193 SER A C 1
ATOM 1587 O O . SER A 1 193 ? 22.802 5.341 -21.387 1.00 84.50 193 SER A O 1
ATOM 1589 N N . LYS A 1 194 ? 24.620 6.091 -20.307 1.00 88.12 194 LYS A N 1
ATOM 1590 C CA . LYS A 1 194 ? 25.145 4.753 -19.988 1.00 88.12 194 LYS A CA 1
ATOM 1591 C C . LYS A 1 194 ? 24.176 3.941 -19.125 1.00 88.12 194 LYS A C 1
ATOM 1593 O O . LYS A 1 194 ? 24.010 2.744 -19.338 1.00 88.12 194 LYS A O 1
ATOM 1598 N N . ASN A 1 195 ? 23.557 4.580 -18.135 1.00 88.25 195 ASN A N 1
ATOM 1599 C CA . ASN A 1 195 ? 22.600 3.918 -17.253 1.00 88.25 195 ASN A CA 1
ATOM 1600 C C . ASN A 1 195 ? 21.292 3.572 -17.977 1.00 88.25 195 ASN A C 1
ATOM 1602 O O . ASN A 1 195 ? 20.727 2.519 -17.705 1.00 88.25 195 ASN A O 1
ATOM 1606 N N . ILE A 1 196 ? 20.840 4.408 -18.918 1.00 89.06 196 ILE A N 1
ATOM 1607 C CA . ILE A 1 196 ? 19.691 4.095 -19.781 1.00 89.06 196 ILE A CA 1
ATOM 1608 C C . ILE A 1 196 ? 19.989 2.880 -20.660 1.00 89.06 196 ILE A C 1
ATOM 1610 O O . ILE A 1 196 ? 19.226 1.925 -20.626 1.00 89.06 196 ILE A O 1
ATOM 1614 N N . GLN A 1 197 ? 21.132 2.859 -21.350 1.00 89.44 197 GLN A N 1
ATOM 1615 C CA . GLN A 1 197 ? 21.532 1.717 -22.183 1.00 89.44 197 GLN A CA 1
ATOM 1616 C C . GLN A 1 197 ? 21.659 0.423 -21.374 1.00 89.44 197 GLN A C 1
ATOM 1618 O O . GLN A 1 197 ? 21.252 -0.646 -21.819 1.00 89.44 197 GLN A O 1
ATOM 1623 N N . TYR A 1 198 ? 22.211 0.502 -20.159 1.00 94.00 198 TYR A N 1
ATOM 1624 C CA . TYR A 1 198 ? 22.315 -0.680 -19.309 1.00 94.00 198 TYR A CA 1
ATOM 1625 C C . TYR A 1 198 ? 20.946 -1.147 -18.801 1.00 94.00 198 TYR A C 1
ATOM 1627 O O . TYR A 1 198 ? 20.704 -2.346 -18.696 1.00 94.00 198 TYR A O 1
ATOM 1635 N N . LEU A 1 199 ? 20.026 -0.219 -18.534 1.00 93.25 199 LEU A N 1
ATOM 1636 C CA . LEU A 1 199 ? 18.653 -0.571 -18.205 1.00 93.25 199 LEU A CA 1
ATOM 1637 C C . LEU A 1 199 ? 17.929 -1.217 -19.397 1.00 93.25 199 LEU A C 1
ATOM 1639 O O . LEU A 1 199 ? 17.241 -2.211 -19.200 1.00 93.25 199 LEU A O 1
ATOM 1643 N N . GLU A 1 200 ? 18.102 -0.698 -20.615 1.00 93.06 200 GLU A N 1
ATOM 1644 C CA . GLU A 1 200 ? 17.574 -1.311 -21.842 1.00 93.06 200 GLU A CA 1
ATOM 1645 C C . GLU A 1 200 ? 18.075 -2.751 -21.993 1.00 93.06 200 GLU A C 1
ATOM 1647 O O . GLU A 1 200 ? 17.267 -3.645 -22.229 1.00 93.06 200 GLU A O 1
ATOM 1652 N N . PHE A 1 201 ? 19.369 -2.991 -21.759 1.00 94.25 201 PHE A N 1
ATOM 1653 C CA . PHE A 1 201 ? 19.958 -4.333 -21.751 1.00 94.25 201 PHE A CA 1
ATOM 1654 C C . PHE A 1 201 ? 19.293 -5.266 -20.728 1.00 94.25 201 PHE A C 1
ATOM 1656 O O . PHE A 1 201 ? 18.877 -6.369 -21.074 1.00 94.25 201 PHE A O 1
ATOM 1663 N N . LEU A 1 202 ? 19.141 -4.823 -19.474 1.00 94.00 202 LEU A N 1
ATOM 1664 C CA . LEU A 1 202 ? 18.510 -5.634 -18.421 1.00 94.00 202 LEU A CA 1
ATOM 1665 C C . LEU A 1 202 ? 17.034 -5.937 -18.703 1.00 94.00 202 LEU A C 1
ATOM 1667 O O . LEU A 1 202 ? 16.522 -6.962 -18.268 1.00 94.00 202 LEU A O 1
ATOM 1671 N N . LEU A 1 203 ? 16.349 -5.038 -19.412 1.00 93.69 203 LEU A N 1
ATOM 1672 C CA . LEU A 1 203 ? 14.952 -5.189 -19.814 1.00 93.69 203 LEU A CA 1
ATOM 1673 C C . LEU A 1 203 ? 14.797 -5.878 -21.179 1.00 93.69 203 LEU A C 1
ATOM 1675 O O . LEU A 1 203 ? 13.680 -5.925 -21.705 1.00 93.69 203 LEU A O 1
ATOM 1679 N N . HIS A 1 204 ? 15.894 -6.365 -21.771 1.00 93.31 204 HIS A N 1
ATOM 1680 C CA . HIS A 1 204 ? 15.943 -6.957 -23.110 1.00 93.31 204 HIS A CA 1
ATOM 1681 C C . HIS A 1 204 ? 15.267 -6.073 -24.169 1.00 93.31 204 HIS A C 1
ATOM 1683 O O . HIS A 1 204 ? 14.477 -6.542 -24.988 1.00 93.31 204 HIS A O 1
ATOM 1689 N N . ALA A 1 205 ? 15.475 -4.760 -24.080 1.00 90.50 205 ALA A N 1
ATOM 1690 C CA . ALA A 1 205 ? 14.798 -3.736 -24.871 1.00 90.50 205 ALA A CA 1
ATOM 1691 C C . ALA A 1 205 ? 15.711 -3.062 -25.909 1.00 90.50 205 ALA A C 1
ATOM 1693 O O . ALA A 1 205 ? 15.290 -2.107 -26.554 1.00 90.50 205 ALA A O 1
ATOM 1694 N N . GLU A 1 206 ? 16.937 -3.556 -26.112 1.00 89.56 206 GLU A N 1
ATOM 1695 C CA . GLU A 1 206 ? 17.958 -2.881 -26.936 1.00 89.56 206 GLU A CA 1
ATOM 1696 C C . GLU A 1 206 ? 17.571 -2.726 -28.416 1.00 89.56 206 GLU A C 1
ATOM 1698 O O . GLU A 1 206 ? 18.094 -1.856 -29.106 1.00 89.56 206 GLU A O 1
ATOM 1703 N N . ASN A 1 207 ? 16.671 -3.581 -28.908 1.00 88.12 207 ASN A N 1
ATOM 1704 C CA . ASN A 1 207 ? 16.216 -3.594 -30.301 1.00 88.12 207 ASN A CA 1
ATOM 1705 C C . ASN A 1 207 ? 14.742 -3.183 -30.447 1.00 88.12 207 ASN A C 1
ATOM 1707 O O . ASN A 1 207 ? 14.138 -3.422 -31.491 1.00 88.12 207 ASN A O 1
ATOM 1711 N N . GLU A 1 208 ? 14.142 -2.629 -29.394 1.00 88.31 208 GLU A N 1
ATOM 1712 C CA . GLU A 1 208 ? 12.747 -2.200 -29.426 1.00 88.31 208 GLU A CA 1
ATOM 1713 C C . GLU A 1 208 ? 12.570 -0.942 -30.273 1.00 88.31 208 GLU A C 1
ATOM 1715 O O . GLU A 1 208 ? 13.433 -0.064 -30.334 1.00 88.31 208 GLU A O 1
ATOM 1720 N N . GLU A 1 209 ? 11.401 -0.822 -30.898 1.00 90.81 209 GLU A N 1
ATOM 1721 C CA . GLU A 1 209 ? 11.044 0.420 -31.574 1.00 90.81 209 GLU A CA 1
ATOM 1722 C C . GLU A 1 209 ? 10.979 1.578 -30.559 1.00 90.81 209 GLU A C 1
ATOM 1724 O O . GLU A 1 209 ? 10.489 1.385 -29.436 1.00 90.81 209 GLU A O 1
ATOM 1729 N N . PRO A 1 210 ? 11.381 2.809 -30.940 1.00 87.06 210 PRO A N 1
ATOM 1730 C CA . PRO A 1 210 ? 11.407 3.954 -30.028 1.00 87.06 210 PRO A CA 1
ATOM 1731 C C . PRO A 1 210 ? 10.085 4.200 -29.288 1.00 87.06 210 PRO A C 1
ATOM 1733 O O . PRO A 1 210 ? 10.086 4.582 -28.118 1.00 87.06 210 PRO A O 1
ATOM 1736 N N . ASP A 1 211 ? 8.950 3.944 -29.940 1.00 86.88 211 ASP A N 1
ATOM 1737 C CA . ASP A 1 211 ? 7.624 4.109 -29.343 1.00 86.88 211 ASP A CA 1
ATOM 1738 C C . ASP A 1 211 ? 7.286 3.015 -28.323 1.00 86.88 211 ASP A C 1
ATOM 1740 O O . ASP A 1 211 ? 6.589 3.272 -27.337 1.00 86.88 211 ASP A O 1
ATOM 1744 N N . VAL A 1 212 ? 7.764 1.788 -28.543 1.00 88.56 212 VAL A N 1
ATOM 1745 C CA . VAL A 1 212 ? 7.601 0.681 -27.591 1.00 88.56 212 VAL A CA 1
ATOM 1746 C C . VAL A 1 212 ? 8.434 0.965 -26.346 1.00 88.56 212 VAL A C 1
ATOM 1748 O O . VAL A 1 212 ? 7.906 0.904 -25.230 1.00 88.56 212 VAL A O 1
ATOM 1751 N N . TRP A 1 213 ? 9.689 1.378 -26.541 1.00 88.88 213 TRP A N 1
ATOM 1752 C CA . TRP A 1 213 ? 10.573 1.787 -25.457 1.00 88.88 213 TRP A CA 1
ATOM 1753 C C . TRP A 1 213 ? 10.004 2.966 -24.662 1.00 88.88 213 TRP A C 1
ATOM 1755 O O . TRP A 1 213 ? 9.898 2.888 -23.439 1.00 88.88 213 TRP A O 1
ATOM 1765 N N . ALA A 1 214 ? 9.530 4.020 -25.332 1.00 85.12 214 ALA A N 1
ATOM 1766 C CA . ALA A 1 214 ? 8.947 5.186 -24.668 1.00 85.12 214 ALA A CA 1
ATOM 1767 C C . ALA A 1 214 ? 7.746 4.823 -23.772 1.00 85.12 214 ALA A C 1
ATOM 1769 O O . ALA A 1 214 ? 7.602 5.364 -22.672 1.00 85.12 214 ALA A O 1
ATOM 1770 N N . ARG A 1 215 ? 6.895 3.879 -24.204 1.00 89.31 215 ARG A N 1
ATOM 1771 C CA . ARG A 1 215 ? 5.765 3.392 -23.392 1.00 89.31 215 ARG A CA 1
ATOM 1772 C C . ARG A 1 215 ? 6.219 2.581 -22.182 1.00 89.31 215 ARG A C 1
ATOM 1774 O O . ARG A 1 215 ? 5.695 2.797 -21.088 1.00 89.31 215 ARG A O 1
ATOM 1781 N N . LEU A 1 216 ? 7.165 1.656 -22.363 1.00 90.25 216 LEU A N 1
ATOM 1782 C CA . LEU A 1 216 ? 7.746 0.883 -21.259 1.00 90.25 216 LEU A CA 1
ATOM 1783 C C . LEU A 1 216 ? 8.377 1.821 -20.228 1.00 90.25 216 LEU A C 1
ATOM 1785 O O . LEU A 1 216 ? 8.144 1.698 -19.025 1.00 90.25 216 LEU A O 1
ATOM 1789 N N . TRP A 1 217 ? 9.103 2.814 -20.717 1.00 88.75 217 TRP A N 1
ATOM 1790 C CA . TRP A 1 217 ? 9.780 3.795 -19.902 1.00 88.75 217 TRP A CA 1
ATOM 1791 C C . TRP A 1 217 ? 8.832 4.654 -19.066 1.00 88.75 217 TRP A C 1
ATOM 1793 O O . TRP A 1 217 ? 9.032 4.796 -17.861 1.00 88.75 217 TRP A O 1
ATOM 1803 N N . GLU A 1 218 ? 7.741 5.161 -19.648 1.00 89.38 218 GLU A N 1
ATOM 1804 C CA . GLU A 1 218 ? 6.741 5.909 -18.877 1.00 89.38 218 GLU A CA 1
ATOM 1805 C C . GLU A 1 218 ? 6.076 5.029 -17.803 1.00 89.38 218 GLU A C 1
ATOM 1807 O O . GLU A 1 218 ? 5.870 5.493 -16.680 1.00 89.38 218 GLU A O 1
ATOM 1812 N N . ARG A 1 219 ? 5.803 3.746 -18.094 1.00 92.19 219 ARG A N 1
ATOM 1813 C CA . ARG A 1 219 ? 5.278 2.794 -17.093 1.00 92.19 219 ARG A CA 1
ATOM 1814 C C . ARG A 1 219 ? 6.272 2.581 -15.944 1.00 92.19 219 ARG A C 1
ATOM 1816 O O . ARG A 1 219 ? 5.865 2.619 -14.781 1.00 92.19 219 ARG A O 1
ATOM 1823 N N . LEU A 1 220 ? 7.565 2.430 -16.244 1.00 90.56 220 LEU A N 1
ATOM 1824 C CA . LEU A 1 220 ? 8.625 2.327 -15.232 1.00 90.56 220 LEU A CA 1
ATOM 1825 C C . LEU A 1 220 ? 8.706 3.593 -14.376 1.00 90.56 220 LEU A C 1
ATOM 1827 O O . LEU A 1 220 ? 8.741 3.507 -13.152 1.00 90.56 220 LEU A O 1
ATOM 1831 N N . LEU A 1 221 ? 8.650 4.780 -14.986 1.00 85.62 221 LEU A N 1
ATOM 1832 C CA . LEU A 1 221 ? 8.654 6.044 -14.248 1.00 85.62 221 LEU A CA 1
ATOM 1833 C C . LEU A 1 221 ? 7.431 6.198 -13.347 1.00 85.62 221 LEU A C 1
ATOM 1835 O O . LEU A 1 221 ? 7.559 6.702 -12.231 1.00 85.62 221 LEU A O 1
ATOM 1839 N N . GLN A 1 222 ? 6.248 5.778 -13.796 1.00 87.06 222 GLN A N 1
ATOM 1840 C CA . GLN A 1 222 ? 5.047 5.767 -12.959 1.00 87.06 222 GLN A CA 1
ATOM 1841 C C . GLN A 1 222 ? 5.232 4.864 -11.737 1.00 87.06 222 GLN A C 1
ATOM 1843 O O . GLN A 1 222 ? 4.996 5.313 -10.613 1.00 87.06 222 GLN A O 1
ATOM 1848 N N . ALA A 1 223 ? 5.731 3.643 -11.939 1.00 90.50 223 ALA A N 1
ATOM 1849 C CA . ALA A 1 223 ? 6.015 2.705 -10.860 1.00 90.50 223 ALA A CA 1
ATOM 1850 C C . ALA A 1 223 ? 7.072 3.260 -9.884 1.00 90.50 223 ALA A C 1
ATOM 1852 O O . ALA A 1 223 ? 6.874 3.269 -8.668 1.00 90.50 223 ALA A O 1
ATOM 1853 N N . CYS A 1 224 ? 8.153 3.848 -10.401 1.00 87.25 224 CYS A N 1
ATOM 1854 C CA . CYS A 1 224 ? 9.193 4.461 -9.583 1.00 87.25 224 CYS A CA 1
ATOM 1855 C C . CYS A 1 224 ? 8.723 5.704 -8.818 1.00 87.25 224 CYS A C 1
ATOM 1857 O O . CYS A 1 224 ? 9.172 5.926 -7.698 1.00 87.25 224 CYS A O 1
ATOM 1859 N N . ARG A 1 225 ? 7.824 6.528 -9.371 1.00 84.31 225 ARG A N 1
ATOM 1860 C CA . ARG A 1 225 ? 7.248 7.685 -8.652 1.00 84.31 225 ARG A CA 1
ATOM 1861 C C . ARG A 1 225 ? 6.438 7.246 -7.432 1.00 84.31 225 ARG A C 1
ATOM 1863 O O . ARG A 1 225 ? 6.388 7.979 -6.446 1.00 84.31 225 ARG A O 1
ATOM 1870 N N . LEU A 1 226 ? 5.808 6.076 -7.508 1.00 85.94 226 LEU A N 1
ATOM 1871 C CA . LEU A 1 226 ? 5.096 5.462 -6.391 1.00 85.94 226 LEU A CA 1
ATOM 1872 C C . LEU A 1 226 ? 6.068 4.841 -5.377 1.00 85.94 226 LEU A C 1
ATOM 1874 O O . LEU A 1 226 ? 5.931 5.090 -4.180 1.00 85.94 226 LEU A O 1
ATOM 1878 N N . TYR A 1 227 ? 7.079 4.112 -5.861 1.00 86.19 227 TYR A N 1
ATOM 1879 C CA . TYR A 1 227 ? 8.073 3.421 -5.033 1.00 86.19 227 TYR A CA 1
ATOM 1880 C C . TYR A 1 227 ? 9.074 4.356 -4.336 1.00 86.19 227 TYR A C 1
ATOM 1882 O O . TYR A 1 227 ? 9.484 4.112 -3.204 1.00 86.19 227 TYR A O 1
ATOM 1890 N N . PHE A 1 228 ? 9.422 5.475 -4.971 1.00 82.81 228 PHE A N 1
ATOM 1891 C CA . PHE A 1 228 ? 10.330 6.492 -4.442 1.00 82.81 228 PHE A CA 1
ATOM 1892 C C . PHE A 1 228 ? 9.602 7.832 -4.225 1.00 82.81 228 PHE A C 1
ATOM 1894 O O . PHE A 1 228 ? 9.899 8.827 -4.895 1.00 82.81 228 PHE A O 1
ATOM 1901 N N . PRO A 1 229 ? 8.669 7.924 -3.260 1.00 67.38 229 PRO A N 1
ATOM 1902 C CA . PRO A 1 229 ? 7.820 9.105 -3.080 1.00 67.38 229 PRO A CA 1
ATOM 1903 C C . PRO A 1 229 ? 8.602 10.370 -2.678 1.00 67.38 229 PRO A C 1
ATOM 1905 O O . PRO A 1 229 ? 8.130 11.483 -2.884 1.00 67.38 229 PRO A O 1
ATOM 1908 N N . GLY A 1 230 ? 9.815 10.229 -2.130 1.00 64.00 230 GLY A N 1
ATOM 1909 C CA . GLY A 1 230 ? 10.713 11.359 -1.851 1.00 64.00 230 GLY A CA 1
ATOM 1910 C C . GLY A 1 230 ? 11.390 11.944 -3.098 1.00 64.00 230 GLY A C 1
ATOM 1911 O O . GLY A 1 230 ? 11.898 13.061 -3.050 1.00 64.00 230 GLY A O 1
ATOM 1912 N N . LEU A 1 231 ? 11.383 11.212 -4.217 1.00 62.03 231 LEU A N 1
ATOM 1913 C CA . LEU A 1 231 ? 11.997 11.612 -5.484 1.00 62.03 231 LEU A CA 1
ATOM 1914 C C . LEU A 1 231 ? 10.961 12.088 -6.522 1.00 62.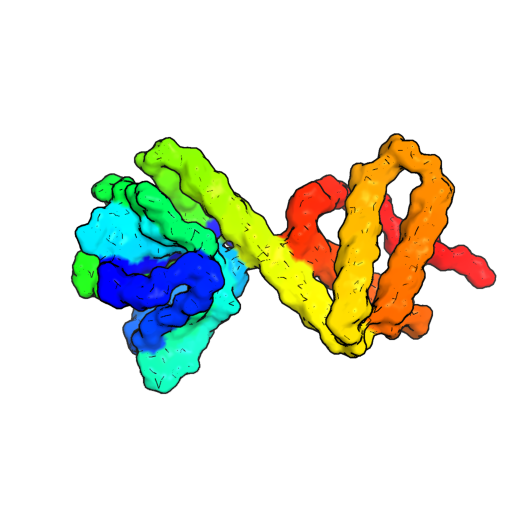03 231 LEU A C 1
ATOM 1916 O O . LEU A 1 231 ? 11.327 12.633 -7.559 1.00 62.03 231 LEU A O 1
ATOM 1920 N N . SER A 1 232 ? 9.658 11.967 -6.242 1.00 50.28 232 SER A N 1
ATOM 1921 C CA . SER A 1 232 ? 8.572 12.375 -7.149 1.00 50.28 232 SER A CA 1
ATOM 1922 C C . SER A 1 232 ? 8.366 13.897 -7.260 1.00 50.28 232 SER A C 1
ATOM 1924 O O . SER A 1 232 ? 7.512 14.342 -8.024 1.00 50.28 232 SER A O 1
ATOM 1926 N N . GLN A 1 233 ? 9.125 14.710 -6.511 1.00 44.06 233 GLN A N 1
ATOM 1927 C CA . GLN A 1 233 ? 9.140 16.178 -6.634 1.00 44.06 233 GLN A CA 1
ATOM 1928 C C . GLN A 1 233 ? 10.038 16.691 -7.769 1.00 44.06 233 GLN A C 1
ATOM 1930 O O . GLN A 1 233 ? 10.121 17.904 -7.984 1.00 44.06 233 GLN A O 1
ATOM 1935 N N . ILE A 1 234 ? 10.687 15.794 -8.517 1.00 45.69 234 ILE A N 1
ATOM 1936 C CA . ILE A 1 234 ? 11.352 16.143 -9.771 1.00 45.69 234 ILE A CA 1
ATOM 1937 C C . ILE A 1 234 ? 10.255 16.645 -10.714 1.00 45.69 234 ILE A C 1
ATOM 1939 O O . ILE A 1 234 ? 9.488 15.874 -11.292 1.00 45.69 234 ILE A O 1
ATOM 1943 N N . LYS A 1 235 ? 10.124 17.978 -10.789 1.00 38.34 235 LYS A N 1
ATOM 1944 C CA . LYS A 1 235 ? 9.243 18.680 -11.725 1.00 38.34 235 LYS A CA 1
ATOM 1945 C C . LYS A 1 235 ? 9.437 18.075 -13.116 1.00 38.34 235 LYS A C 1
ATOM 1947 O O . LYS A 1 235 ? 10.516 17.588 -13.432 1.00 38.34 235 LYS A O 1
ATOM 1952 N N . LYS A 1 236 ? 8.436 18.234 -13.985 1.00 41.56 236 LYS A N 1
ATOM 1953 C CA . LYS A 1 236 ? 8.497 18.058 -15.454 1.00 41.56 236 LYS A CA 1
ATOM 1954 C C . LYS A 1 236 ? 9.654 18.824 -16.161 1.00 41.56 236 LYS A C 1
ATOM 1956 O O . LYS A 1 236 ? 9.580 19.092 -17.352 1.00 41.56 236 LYS A O 1
ATOM 1961 N N . GLY A 1 237 ? 10.687 19.270 -15.450 1.00 36.56 237 GLY A N 1
ATOM 1962 C CA . GLY A 1 237 ? 11.861 19.936 -15.977 1.00 36.56 237 GLY A CA 1
ATOM 1963 C C . GLY A 1 237 ? 12.882 18.916 -16.459 1.00 36.56 237 GLY A C 1
ATOM 1964 O O . GLY A 1 237 ? 13.577 18.312 -15.651 1.00 36.56 237 GLY A O 1
ATOM 1965 N N . LYS A 1 238 ? 12.991 18.817 -17.786 1.00 40.50 238 LYS A N 1
ATOM 1966 C CA . LYS A 1 238 ? 14.102 18.198 -18.526 1.00 40.50 238 LYS A CA 1
ATOM 1967 C C . LYS A 1 238 ? 14.266 16.706 -18.285 1.00 40.50 238 LYS A C 1
ATOM 1969 O O . LYS A 1 238 ? 15.351 16.204 -18.017 1.00 40.50 238 LYS A O 1
ATOM 1974 N N . TYR A 1 239 ? 13.156 16.007 -18.450 1.00 46.56 239 TYR A N 1
ATOM 1975 C CA . TYR A 1 239 ? 13.236 14.665 -18.983 1.00 46.56 239 TYR A CA 1
ATOM 1976 C C . TYR A 1 239 ? 13.734 14.786 -20.425 1.00 46.56 239 TYR A C 1
ATOM 1978 O O . TYR A 1 239 ? 13.043 15.414 -21.220 1.00 46.56 239 TYR A O 1
ATOM 1986 N N . ILE A 1 240 ? 14.928 14.287 -20.737 1.00 45.19 240 ILE A N 1
ATOM 1987 C CA . ILE A 1 240 ? 15.341 14.101 -22.131 1.00 45.19 240 ILE A CA 1
ATOM 1988 C C . ILE A 1 240 ? 14.667 12.787 -22.541 1.00 45.19 240 ILE A C 1
ATOM 1990 O O . ILE A 1 240 ? 15.056 11.741 -22.012 1.00 45.19 240 ILE A O 1
ATOM 1994 N N . PRO A 1 241 ? 13.583 12.798 -23.340 1.00 41.62 241 PRO A N 1
ATOM 1995 C CA . PRO A 1 241 ? 13.021 11.554 -23.848 1.00 41.62 241 PRO A CA 1
ATOM 1996 C C . PRO A 1 241 ? 14.128 10.779 -24.584 1.00 41.62 241 PRO A C 1
ATOM 1998 O O . PRO A 1 241 ? 14.981 11.411 -25.203 1.00 41.62 241 PRO A O 1
ATOM 2001 N N . PRO A 1 242 ? 14.134 9.434 -24.566 1.00 42.19 242 PRO A N 1
ATOM 2002 C CA . PRO A 1 242 ? 15.154 8.629 -25.256 1.00 42.19 242 PRO A CA 1
ATOM 2003 C C . PRO A 1 242 ? 15.377 9.038 -26.725 1.00 42.19 242 PRO A C 1
ATOM 2005 O O . PRO A 1 242 ? 16.486 8.974 -27.243 1.00 42.19 242 PRO A O 1
ATOM 2008 N N . GLN A 1 243 ? 14.329 9.569 -27.360 1.00 39.50 243 GLN A N 1
ATOM 2009 C CA . GLN A 1 243 ? 14.318 10.151 -28.706 1.00 39.50 243 GLN A CA 1
ATOM 2010 C C . GLN A 1 243 ? 15.347 11.283 -28.918 1.00 39.50 243 GLN A C 1
ATOM 2012 O O . GLN A 1 243 ? 15.783 11.501 -30.041 1.00 39.50 243 GLN A O 1
ATOM 2017 N N . GLU A 1 244 ? 15.751 11.989 -27.862 1.00 42.28 244 GLU A N 1
ATOM 2018 C CA . GLU A 1 244 ? 16.757 13.061 -27.892 1.00 42.28 244 GLU A CA 1
ATOM 2019 C C . GLU A 1 244 ? 18.184 12.562 -27.560 1.00 42.28 244 GLU A C 1
ATOM 2021 O O . GLU A 1 244 ? 19.132 13.345 -27.616 1.00 42.28 244 GLU A O 1
ATOM 2026 N N . ILE A 1 245 ? 18.358 11.277 -27.211 1.00 45.91 245 ILE A N 1
ATOM 2027 C CA . ILE A 1 245 ? 19.653 10.668 -26.836 1.00 45.91 245 ILE A CA 1
ATOM 2028 C C . ILE A 1 245 ? 20.317 9.963 -28.032 1.00 45.91 245 ILE A C 1
ATOM 2030 O O . ILE A 1 245 ? 21.531 9.756 -28.032 1.00 45.91 245 ILE A O 1
ATOM 2034 N N . HIS A 1 246 ? 19.563 9.647 -29.087 1.00 31.94 246 HIS A N 1
ATOM 2035 C CA . HIS A 1 246 ? 20.146 9.139 -30.325 1.00 31.94 246 HIS A CA 1
ATOM 2036 C C . HIS A 1 246 ? 20.759 10.300 -31.125 1.00 31.94 246 HIS A C 1
ATOM 2038 O O . HIS A 1 246 ? 20.016 11.171 -31.587 1.00 31.94 246 HIS A O 1
ATOM 2044 N N . PRO A 1 247 ? 22.090 10.356 -31.334 1.00 28.50 247 PRO A N 1
ATOM 2045 C CA . PRO A 1 247 ? 22.613 11.187 -32.406 1.00 28.50 247 PRO A CA 1
ATOM 2046 C C . PRO A 1 247 ? 22.004 10.693 -33.731 1.00 28.50 247 PRO A C 1
ATOM 2048 O O . PRO A 1 247 ? 21.799 9.483 -33.880 1.00 28.50 247 PRO A O 1
ATOM 2051 N N . PRO A 1 248 ? 21.691 11.586 -34.687 1.00 30.03 248 PRO A N 1
ATOM 2052 C CA . PRO A 1 248 ? 21.351 11.143 -36.031 1.00 30.03 248 PRO A CA 1
ATOM 2053 C C . PRO A 1 248 ? 22.483 10.245 -36.545 1.00 30.03 248 PRO A C 1
ATOM 2055 O O . PRO A 1 248 ? 23.657 10.597 -36.394 1.00 30.03 248 PRO A O 1
ATOM 2058 N N . LEU A 1 249 ? 22.105 9.075 -37.072 1.00 31.31 249 LEU A N 1
ATOM 2059 C CA . LEU A 1 249 ? 22.997 8.185 -37.820 1.00 31.31 249 LEU A CA 1
ATOM 2060 C C . LEU A 1 249 ? 23.684 8.940 -38.964 1.00 31.31 249 LEU A C 1
ATOM 2062 O O . LEU A 1 249 ? 23.003 9.771 -39.612 1.00 31.31 249 LEU A O 1
#

Radius of gyration: 22.65 Å; chains: 1; bounding box: 55×42×62 Å

Foldseek 3Di:
DAKEKEKEAAPVQCPPDDAQDKDKGDFDPPPLVCVQQPPPADFLRKYWYAHPVQQWTFWIFGWHDRWDADPRHIIGITHTNDGPPDTQHCPPLVVPPPDDPPPPDNIDMDIDDPVSQVSNCVVSVPPVSVVVNVVSVLVSLQVQLVVLLVVLLVVLVADPVLSVVLVVLLCVLLVLLVVVPPDDPVVSLVVNLVSVCVNCVSSVNNPPDLVVVQVSVVSNVSSVCSNPVVSVPSPVPDPPRVVNSDDDD

Secondary structure (DSSP, 8-state):
---EEEEEE-TTTTTT--TTS-EEPPPB--HHHHHHHTTTPPTT-EEEEEETTTTEEEEEEEE-S--EEETTEEE-EEEEEEEEEEEEE-TTTTTTSS----TT-SEEEEEE-HHHHHHHHHHHT-HHHHHHHHHHHHHHHHHHHHHHHHHHHHHTT--HHHHHHHHHHHHHHHHHHHTTTSS-HHHHHHHHHHHHHHHHHHTT-TT--HHHHHHHHHHHHHHHHHH-TTTTT--SS----GGGTS---

pLDDT: mean 80.72, std 15.45, range [28.5, 96.25]

Sequence (249 aa):
MKKLWMFIGDKQFWRGLEKDKYFKIKPSWDEDWGAKLAGKIGIYDPFFGYRVDEQILFCSGIIMTEPYITPDGWTLELFPKNSFEKPIETKKLFASFNKPVPEDKRFCVFSLDESEVEALCSCLKDRKLQEEFESLSRLGKMELGWEMMKSLFAERGCSDRESEEAIKILYHLISSAARSSTKGKKEFEAEYSKNIQYLEFLLHAENEEPDVWARLWERLLQACRLYFPGLSQIKKGKYIPPQEIHPPL